Protein AF-A0A1Q6SMM4-F1 (afdb_monomer_lite)

Sequence (274 aa):
MKNEIYTLEREGFEMTEEEAAKAVFDYMYSDCDYDYDAKVISTMLQGQMVYLYQTQEKSDLQYEMLQSKDRTEDGQYYVFAHDTRYETDALSQGFYDEYHTDYAVNRKTGEVLRESQWIETDAGYKLLYSEAYEKAVNQLYFNEDVSDGKMPEEQAARVLFYYIYSDEGFDYDLMVVRTYKQEQSVYVYQLPEDQTFPCVRNFSCKGMTEDKKYYIFADYTDYYTHGYEPVFTHYQYLTSYVVNRETGEVLREREWSDIECEWLYNEEYKKAVK

Foldseek 3Di:
DDDPQPQPPPVPAFDDVQVLVVLVVCVVCVPPPDPFPWDWDWDADPNWIKIWIDGPPDPDDWTFIWTWPQAAPVRQWTKTWTWGWDDDDPVPPDIDRFDTWMWIAGRNGRDIATQWDWDQDPLAIDIAGDPVCCVRHVPPQAPQPPPPPWAGPVVLVVLVVCVVCVVVPDDPVQFRDWDDDPSWIKTKGDDSVCRVWPKIKIWTFPQAAPVRQKTKIWIFMFTADPDDHGGTDGDDDTKMWIAGRHPRDIDIQWDQDPVVRDTDGDVVVVVRRD

Structure (mmCIF, N/CA/C/O backbone):
data_AF-A0A1Q6SMM4-F1
#
_entry.id   AF-A0A1Q6SMM4-F1
#
loop_
_atom_site.group_PDB
_atom_site.id
_atom_site.type_symbol
_atom_site.label_atom_id
_atom_site.label_alt_id
_atom_site.label_comp_id
_atom_site.label_asym_id
_atom_site.label_entity_id
_atom_site.label_seq_id
_atom_site.pdbx_PDB_ins_code
_atom_site.Cartn_x
_atom_site.Cartn_y
_atom_site.Cartn_z
_atom_site.occupancy
_atom_site.B_iso_or_equiv
_atom_site.auth_seq_id
_atom_site.auth_comp_id
_atom_site.auth_asym_id
_atom_site.auth_atom_id
_atom_site.pdbx_PDB_model_num
ATOM 1 N N . MET A 1 1 ? -9.202 -12.508 33.275 1.00 32.25 1 MET A N 1
ATOM 2 C CA . MET A 1 1 ? -10.677 -12.597 33.146 1.00 32.25 1 MET A CA 1
ATOM 3 C C . MET A 1 1 ? -10.958 -12.807 31.664 1.00 32.25 1 MET A C 1
ATOM 5 O O . MET A 1 1 ? -10.216 -12.250 30.874 1.00 32.25 1 MET A O 1
ATOM 9 N N . LYS A 1 2 ? -11.883 -13.692 31.272 1.00 28.59 2 LYS A N 1
ATOM 10 C CA . LYS A 1 2 ? -12.128 -14.009 29.852 1.00 28.59 2 LYS A CA 1
ATOM 11 C C . LYS A 1 2 ? -12.737 -12.800 29.131 1.00 28.59 2 LYS A C 1
ATOM 13 O O . LYS A 1 2 ? -13.689 -12.239 29.657 1.00 28.59 2 LYS A O 1
ATOM 18 N N . ASN A 1 3 ? -12.197 -12.488 27.952 1.00 34.28 3 ASN A N 1
ATOM 19 C CA . ASN A 1 3 ? -12.667 -11.500 26.979 1.00 34.28 3 ASN A CA 1
ATOM 20 C C . ASN A 1 3 ? -14.196 -11.482 26.860 1.00 34.28 3 ASN A C 1
ATOM 22 O O . ASN A 1 3 ? -14.783 -12.388 26.264 1.00 34.28 3 ASN A O 1
ATOM 26 N N . GLU A 1 4 ? -14.832 -10.436 27.380 1.00 30.17 4 GLU A N 1
ATOM 27 C CA . GLU A 1 4 ? -16.138 -10.017 26.885 1.00 30.17 4 GLU A CA 1
ATOM 28 C C . GLU A 1 4 ? -15.876 -9.164 25.646 1.00 30.17 4 GLU A C 1
ATOM 30 O O . GLU A 1 4 ? -15.685 -7.954 25.709 1.00 30.17 4 GLU A O 1
ATOM 35 N N . ILE A 1 5 ? -15.802 -9.840 24.499 1.00 37.75 5 ILE A N 1
ATOM 36 C CA . ILE A 1 5 ? -16.004 -9.201 23.202 1.00 37.75 5 ILE A CA 1
ATOM 37 C C . ILE A 1 5 ? -17.389 -8.559 23.297 1.00 37.75 5 ILE A C 1
ATOM 39 O O . ILE A 1 5 ? -18.381 -9.285 23.400 1.00 37.75 5 ILE A O 1
ATOM 43 N N . TYR A 1 6 ? -17.467 -7.226 23.298 1.00 41.53 6 TYR A N 1
ATOM 44 C CA . TYR A 1 6 ? -18.730 -6.505 23.155 1.00 41.53 6 TYR A CA 1
ATOM 45 C C . TYR A 1 6 ? -19.275 -6.760 21.745 1.00 41.53 6 TYR A C 1
ATOM 47 O O . TYR A 1 6 ? -19.216 -5.914 20.861 1.00 41.53 6 TYR A O 1
ATOM 55 N N . THR A 1 7 ? -19.820 -7.954 21.528 1.00 40.56 7 THR A N 1
ATOM 56 C CA . THR A 1 7 ? -20.719 -8.241 20.416 1.00 40.56 7 THR A CA 1
ATOM 57 C C . THR A 1 7 ? -22.025 -7.539 20.751 1.00 40.56 7 THR A C 1
ATOM 59 O O . THR A 1 7 ? -22.949 -8.104 21.334 1.00 40.56 7 THR A O 1
ATOM 62 N N . LEU A 1 8 ? -22.090 -6.249 20.428 1.00 43.47 8 LEU A N 1
ATOM 63 C CA . LEU A 1 8 ? -23.351 -5.532 20.312 1.00 43.47 8 LEU A CA 1
ATOM 64 C C . LEU A 1 8 ? -24.080 -6.078 19.076 1.00 43.47 8 LEU A C 1
ATOM 66 O O . LEU A 1 8 ? -24.239 -5.384 18.081 1.00 43.47 8 LEU A O 1
ATOM 70 N N . GLU A 1 9 ? -24.579 -7.316 19.139 1.00 42.59 9 GLU A N 1
ATOM 71 C CA . GLU A 1 9 ? -25.659 -7.764 18.254 1.00 42.59 9 GLU A CA 1
ATOM 72 C C . GLU A 1 9 ? -26.949 -7.041 18.677 1.00 42.59 9 GLU A C 1
ATOM 74 O O . GLU A 1 9 ? -27.885 -7.608 19.239 1.00 42.59 9 GLU A O 1
ATOM 79 N N . ARG A 1 10 ? -26.982 -5.724 18.467 1.00 46.38 10 ARG A N 1
ATOM 80 C CA . ARG A 1 10 ? -28.213 -4.944 18.470 1.00 46.38 10 ARG A CA 1
ATOM 81 C C . ARG A 1 10 ? -28.655 -4.835 17.024 1.00 46.38 10 ARG A C 1
ATOM 83 O O . ARG A 1 10 ? -28.110 -4.036 16.268 1.00 46.38 10 ARG A O 1
ATOM 90 N N . GLU A 1 11 ? -29.649 -5.635 16.643 1.00 42.31 11 GLU A N 1
ATOM 91 C CA . GLU A 1 11 ? -30.327 -5.485 15.353 1.00 42.31 11 GLU A CA 1
ATOM 92 C C . GLU A 1 11 ? -30.699 -4.006 15.133 1.00 42.31 11 GLU A C 1
ATOM 94 O O . GLU A 1 11 ? -31.498 -3.430 15.872 1.00 42.31 11 GLU A O 1
ATOM 99 N N . GLY A 1 12 ? -30.074 -3.380 14.132 1.00 55.00 12 GLY A N 1
ATOM 100 C CA . GLY A 1 12 ? -30.334 -1.994 13.735 1.00 55.00 12 GLY A CA 1
ATOM 101 C C . GLY A 1 12 ? -29.497 -0.905 14.419 1.00 55.00 12 GLY A C 1
ATOM 102 O O . GLY A 1 12 ? -29.750 0.266 14.144 1.00 55.00 12 GLY A O 1
ATOM 103 N N . PHE A 1 13 ? -28.519 -1.237 15.271 1.00 65.19 13 PHE A N 1
ATOM 104 C CA . PHE A 1 13 ? -27.565 -0.255 15.805 1.00 65.19 13 PHE A CA 1
ATOM 105 C C . PHE A 1 13 ? -26.243 -0.335 15.031 1.00 65.19 13 PHE A C 1
ATOM 107 O O . PHE A 1 13 ? -25.562 -1.355 15.066 1.00 65.19 13 PHE A O 1
ATOM 114 N N . GLU A 1 14 ? -25.899 0.732 14.314 1.00 80.44 14 GLU A N 1
ATOM 115 C CA . GLU A 1 14 ? -24.559 0.924 13.758 1.00 80.44 14 GLU A CA 1
ATOM 116 C C . GLU A 1 14 ? -23.780 1.794 14.738 1.00 80.44 14 GLU A C 1
ATOM 118 O O . GLU A 1 14 ? -24.294 2.824 15.185 1.00 80.44 14 GLU A O 1
ATOM 123 N N . MET A 1 15 ? -22.566 1.373 15.085 1.00 87.56 15 MET A N 1
ATOM 124 C CA . MET A 1 15 ? -21.705 2.159 15.957 1.00 87.56 15 MET A CA 1
ATOM 125 C C . MET A 1 15 ? -21.409 3.520 15.326 1.00 87.56 15 MET A C 1
ATOM 127 O O . MET A 1 15 ? -21.361 3.674 14.100 1.00 87.56 15 MET A O 1
ATOM 131 N N . THR A 1 16 ? -21.213 4.514 16.175 1.00 90.62 16 THR A N 1
ATOM 132 C CA . THR A 1 16 ? -20.711 5.824 15.778 1.00 90.62 16 THR A CA 1
ATOM 133 C C . THR A 1 16 ? -19.229 5.737 15.422 1.00 90.62 16 THR A C 1
ATOM 135 O O . THR A 1 16 ? -18.517 4.826 15.842 1.00 90.62 16 THR A O 1
ATOM 138 N N . GLU A 1 17 ? -18.740 6.709 14.659 1.00 89.56 17 GLU A N 1
ATOM 139 C CA . GLU A 1 17 ? -17.319 6.787 14.308 1.00 89.56 17 GLU A CA 1
ATOM 140 C C . GLU A 1 17 ? -16.421 6.955 15.549 1.00 89.56 17 GLU A C 1
ATOM 142 O O . GLU A 1 17 ? -15.322 6.420 15.594 1.00 89.56 17 GLU A O 1
ATOM 147 N N . GLU A 1 18 ? -16.911 7.619 16.602 1.00 88.88 18 GLU A N 1
ATOM 148 C CA . GLU A 1 18 ? -16.195 7.749 17.879 1.00 88.88 18 GLU A CA 1
ATOM 149 C C . GLU A 1 18 ? -16.092 6.411 18.631 1.00 88.88 18 GLU A C 1
ATOM 151 O O . GLU A 1 18 ? -15.025 6.070 19.141 1.00 88.88 18 GLU A O 1
ATOM 156 N N . GLU A 1 19 ? -17.169 5.616 18.656 1.00 89.06 19 GLU A N 1
ATOM 157 C CA . GLU A 1 19 ? -17.139 4.247 19.197 1.00 89.06 19 GLU A CA 1
ATOM 158 C C . GLU A 1 19 ? -16.193 3.348 18.389 1.00 89.06 19 GLU A C 1
ATOM 160 O O . GLU A 1 19 ? -15.473 2.535 18.968 1.00 89.06 19 GLU A O 1
ATOM 165 N N . ALA A 1 20 ? -16.152 3.525 17.065 1.00 90.62 20 ALA A N 1
ATOM 166 C CA . ALA A 1 20 ? -15.224 2.816 16.194 1.00 90.62 20 ALA A CA 1
ATOM 167 C C . ALA A 1 20 ? -13.762 3.219 16.461 1.00 90.62 20 ALA A C 1
ATOM 169 O O . ALA A 1 20 ? -12.913 2.346 16.626 1.00 90.62 20 ALA A O 1
ATOM 170 N N . ALA A 1 21 ? -13.468 4.516 16.596 1.00 88.56 21 ALA A N 1
ATOM 171 C CA . ALA A 1 21 ? -12.138 5.001 16.967 1.00 88.56 21 ALA A CA 1
ATOM 172 C C . ALA A 1 21 ? -11.699 4.454 18.336 1.00 88.56 21 ALA A C 1
ATOM 174 O O . ALA A 1 21 ? -10.555 4.032 18.503 1.00 88.56 21 ALA A O 1
ATOM 175 N N . LYS A 1 22 ? -12.622 4.380 19.307 1.00 86.75 22 LYS A N 1
ATOM 176 C CA . LYS A 1 22 ? -12.356 3.732 20.596 1.00 86.75 22 LYS A CA 1
ATOM 177 C C . LYS A 1 22 ? -12.005 2.254 20.430 1.00 86.75 22 LYS A C 1
ATOM 179 O O . LYS A 1 22 ? -11.045 1.807 21.048 1.00 86.75 22 LYS A O 1
ATOM 184 N N . ALA A 1 23 ? -12.731 1.515 19.591 1.00 88.00 23 ALA A N 1
ATOM 185 C CA . ALA A 1 23 ? -12.427 0.110 19.328 1.00 88.00 23 ALA A CA 1
ATOM 186 C C . ALA A 1 23 ? -11.009 -0.080 18.758 1.00 88.00 23 ALA A C 1
ATOM 188 O O . ALA A 1 23 ? -10.326 -1.024 19.148 1.00 88.00 23 ALA A O 1
ATOM 189 N N . VAL A 1 24 ? -10.531 0.833 17.900 1.00 87.19 24 VAL A N 1
ATOM 190 C CA . VAL A 1 24 ? -9.143 0.810 17.398 1.00 87.19 24 VAL A CA 1
ATOM 191 C C . VAL A 1 24 ? -8.137 1.045 18.525 1.00 87.19 24 VAL A C 1
ATOM 193 O O . VAL A 1 24 ? -7.177 0.290 18.641 1.00 87.19 24 VAL A O 1
ATOM 196 N N . PHE A 1 25 ? -8.353 2.041 19.389 1.00 83.56 25 PHE A N 1
ATOM 197 C CA . PHE A 1 25 ? -7.467 2.264 20.538 1.00 83.56 25 PHE A CA 1
ATOM 198 C C . PHE A 1 25 ? -7.451 1.073 21.504 1.00 83.56 25 PHE A C 1
ATOM 200 O O . PHE A 1 25 ? -6.376 0.632 21.906 1.00 83.56 25 PHE A O 1
ATOM 207 N N . ASP A 1 26 ? -8.617 0.507 21.819 1.00 81.69 26 ASP A N 1
ATOM 208 C CA . ASP A 1 26 ? -8.724 -0.690 22.659 1.00 81.69 26 ASP A CA 1
ATOM 209 C C . ASP A 1 26 ? -7.989 -1.882 22.020 1.00 81.69 26 ASP A C 1
ATOM 211 O O . ASP A 1 26 ? -7.320 -2.640 22.717 1.00 81.69 26 ASP A O 1
ATOM 215 N N . TYR A 1 27 ? -8.071 -2.034 20.693 1.00 82.75 27 TYR A N 1
ATOM 216 C CA . TYR A 1 27 ? -7.338 -3.056 19.946 1.00 82.75 27 TYR A CA 1
ATOM 217 C C . TYR A 1 27 ? -5.818 -2.862 20.059 1.00 82.75 27 TYR A C 1
ATOM 219 O O . TYR A 1 27 ? -5.108 -3.810 20.402 1.00 82.75 27 TYR A O 1
ATOM 227 N N . MET A 1 28 ? -5.321 -1.641 19.828 1.00 78.12 28 MET A N 1
ATOM 228 C CA . MET A 1 28 ? -3.886 -1.320 19.869 1.00 78.12 28 MET A CA 1
ATOM 229 C C . MET A 1 28 ? -3.258 -1.541 21.248 1.00 78.12 28 MET A C 1
ATOM 231 O O . MET A 1 28 ? -2.112 -1.976 21.330 1.00 78.12 28 MET A O 1
ATOM 235 N N . TYR A 1 29 ? -4.005 -1.277 22.322 1.00 74.94 29 TYR A N 1
ATOM 236 C CA . TYR A 1 29 ? -3.513 -1.389 23.700 1.00 74.94 29 TYR A CA 1
ATOM 237 C C . TYR A 1 29 ? -4.026 -2.625 24.445 1.00 74.94 29 TYR A C 1
ATOM 239 O O . TYR A 1 29 ? -3.844 -2.722 25.655 1.00 74.94 29 TYR A O 1
ATOM 247 N N . SER A 1 30 ? -4.640 -3.580 23.741 1.00 69.50 30 SER A N 1
ATOM 248 C CA . SER A 1 30 ? -5.251 -4.774 24.344 1.00 69.50 30 SER A CA 1
ATOM 249 C C . SER A 1 30 ? -4.276 -5.646 25.145 1.00 69.50 30 SER A C 1
ATOM 251 O O . SER A 1 30 ? -4.679 -6.250 26.138 1.00 69.50 30 SER A O 1
ATOM 253 N N . ASP A 1 31 ? -3.001 -5.674 24.750 1.00 59.50 31 ASP A N 1
ATOM 254 C CA . ASP A 1 31 ? -1.931 -6.433 25.416 1.00 59.50 31 ASP A CA 1
ATOM 255 C C . ASP A 1 31 ? -1.157 -5.612 26.457 1.00 59.50 31 ASP A C 1
ATOM 257 O O . ASP A 1 31 ? -0.237 -6.113 27.110 1.00 59.50 31 ASP A O 1
ATOM 261 N N . CYS A 1 32 ? -1.500 -4.336 26.624 1.00 57.06 32 CYS A N 1
ATOM 262 C CA . CYS A 1 32 ? -0.900 -3.515 27.652 1.00 57.06 32 CYS A CA 1
ATOM 263 C C . CYS A 1 32 ? -1.710 -3.634 28.949 1.00 57.06 32 CYS A C 1
ATOM 265 O O . CYS A 1 32 ? -2.896 -3.325 28.971 1.00 57.06 32 CYS A O 1
ATOM 267 N N . ASP A 1 33 ? -1.054 -3.969 30.065 1.00 52.12 33 ASP A N 1
ATOM 268 C CA . ASP A 1 33 ? -1.633 -3.978 31.429 1.00 52.12 33 ASP A CA 1
ATOM 269 C C . ASP A 1 33 ? -2.050 -2.572 31.937 1.00 52.12 33 ASP A C 1
ATOM 271 O O . ASP A 1 33 ? -2.237 -2.334 33.133 1.00 52.12 33 ASP A O 1
ATOM 275 N N . TYR A 1 34 ? -2.169 -1.606 31.032 1.00 50.97 34 TYR A N 1
ATOM 276 C CA . TYR A 1 34 ? -2.533 -0.241 31.330 1.00 50.97 34 TYR A CA 1
ATOM 277 C C . TYR A 1 34 ? -4.056 -0.106 31.438 1.00 50.97 34 TYR A C 1
ATOM 279 O O . TYR A 1 34 ? -4.754 0.147 30.457 1.00 50.97 34 TYR A O 1
ATOM 287 N N . ASP A 1 35 ? -4.565 -0.238 32.662 1.00 48.28 35 ASP A N 1
ATOM 288 C CA . ASP A 1 35 ? -5.947 0.079 33.039 1.00 48.28 35 ASP A CA 1
ATOM 289 C C . ASP A 1 35 ? -6.144 1.606 33.050 1.00 48.28 35 ASP A C 1
ATOM 291 O O . ASP A 1 35 ? -6.169 2.262 34.094 1.00 48.28 35 ASP A O 1
ATOM 295 N N . TYR A 1 36 ? -6.159 2.213 31.863 1.00 52.72 36 TYR A N 1
ATOM 296 C CA . TYR A 1 36 ? -6.424 3.637 31.730 1.00 52.72 36 TYR A CA 1
ATOM 297 C C . TYR A 1 36 ? -7.933 3.873 31.613 1.00 52.72 36 TYR A C 1
ATOM 299 O O . TYR A 1 36 ? -8.578 3.377 30.692 1.00 52.72 36 TYR A O 1
ATOM 307 N N . ASP A 1 37 ? -8.469 4.745 32.479 1.00 59.16 37 ASP A N 1
ATOM 308 C CA . ASP A 1 37 ? -9.715 5.508 32.272 1.00 59.16 37 ASP A CA 1
ATOM 309 C C . ASP A 1 37 ? -9.555 6.456 31.059 1.00 59.16 37 ASP A C 1
ATOM 311 O O . ASP A 1 37 ? -9.648 7.686 31.166 1.00 59.16 37 ASP A O 1
ATOM 315 N N . ALA A 1 38 ? -9.195 5.898 29.907 1.00 62.91 38 ALA A N 1
ATOM 316 C CA . ALA A 1 38 ? -8.842 6.650 28.729 1.00 62.91 38 ALA A CA 1
ATOM 317 C C . ALA A 1 38 ? -10.094 7.198 28.057 1.00 62.91 38 ALA A C 1
ATOM 319 O O . ALA A 1 38 ? -11.142 6.550 27.977 1.00 62.91 38 ALA A O 1
ATOM 320 N N . LYS A 1 39 ? -9.975 8.427 27.569 1.00 72.75 39 LYS A N 1
ATOM 321 C CA . LYS A 1 39 ? -11.039 9.104 26.836 1.00 72.75 39 LYS A CA 1
ATOM 322 C C . LYS A 1 39 ? -10.601 9.281 25.397 1.00 72.75 39 LYS A C 1
ATOM 324 O O . LYS A 1 39 ? -9.479 9.712 25.140 1.00 72.75 39 LYS A O 1
ATOM 329 N N . VAL A 1 40 ? -11.516 8.984 24.484 1.00 76.69 40 VAL A N 1
ATOM 330 C CA . VAL A 1 40 ? -11.386 9.378 23.085 1.00 76.69 40 VAL A CA 1
ATOM 331 C C . VAL A 1 40 ? -12.010 10.758 22.945 1.00 76.69 40 VAL A C 1
ATOM 333 O O . VAL A 1 40 ? -13.136 10.980 23.387 1.00 76.69 40 VAL A O 1
ATOM 336 N N . ILE A 1 41 ? -11.261 11.700 22.381 1.00 81.00 41 ILE A N 1
ATOM 337 C CA . ILE A 1 41 ? -11.746 13.051 22.088 1.00 81.00 41 ILE A CA 1
ATOM 338 C C . ILE A 1 41 ? -11.612 13.278 20.588 1.00 81.00 41 ILE A C 1
ATOM 340 O O . ILE A 1 41 ? -10.559 13.004 20.019 1.00 81.00 41 ILE A O 1
ATOM 344 N N . SER A 1 42 ? -12.658 13.801 19.953 1.00 83.25 42 SER A N 1
ATOM 345 C CA . SER A 1 42 ? -12.632 14.195 18.544 1.00 83.25 42 SER A CA 1
ATOM 346 C C . SER A 1 42 ? -12.334 15.690 18.385 1.00 83.25 42 SER A C 1
ATOM 348 O O . SER A 1 42 ? -12.786 16.527 19.171 1.00 83.25 42 SER A O 1
ATOM 350 N N . THR A 1 43 ? -11.544 16.047 17.373 1.00 83.44 43 THR A N 1
ATOM 351 C CA . THR A 1 43 ? -11.255 17.442 17.009 1.00 83.44 43 THR A CA 1
ATOM 352 C C . THR A 1 43 ? -10.948 17.572 15.516 1.00 83.44 43 THR A C 1
ATOM 354 O O . THR A 1 43 ? -10.765 16.582 14.816 1.00 83.44 43 THR A O 1
ATOM 357 N N . MET A 1 44 ? -10.892 18.807 15.016 1.00 81.94 44 MET A N 1
ATOM 358 C CA . MET A 1 44 ? -10.500 19.101 13.638 1.00 81.94 44 MET A CA 1
ATOM 359 C C . MET A 1 44 ? -9.040 19.555 13.594 1.00 81.94 44 MET A C 1
ATOM 361 O O . MET A 1 44 ? -8.695 20.579 14.189 1.00 81.94 44 MET A O 1
ATOM 365 N N . LEU A 1 45 ? -8.197 18.851 12.839 1.00 67.94 45 LEU A N 1
ATOM 366 C CA . LEU A 1 45 ? -6.810 19.233 12.570 1.00 67.94 45 LEU A CA 1
ATOM 367 C C . LEU A 1 45 ? -6.634 19.452 11.065 1.00 67.94 45 LEU A C 1
ATOM 369 O O . LEU A 1 45 ? -6.946 18.577 10.272 1.00 67.94 45 LEU A O 1
ATOM 373 N N . GLN A 1 46 ? -6.197 20.649 10.658 1.00 71.50 46 GLN A N 1
ATOM 374 C CA . GLN A 1 46 ? -6.001 21.012 9.239 1.00 71.50 46 GLN A CA 1
ATOM 375 C C . GLN A 1 46 ? -7.213 20.720 8.320 1.00 71.50 46 GLN A C 1
ATOM 377 O O . GLN A 1 46 ? -7.063 20.507 7.122 1.00 71.50 46 GLN A O 1
ATOM 382 N N . GLY A 1 47 ? -8.433 20.759 8.867 1.00 72.44 47 GLY A N 1
ATOM 383 C CA . GLY A 1 47 ? -9.662 20.474 8.117 1.00 72.44 47 GLY A CA 1
ATOM 384 C C . GLY A 1 47 ? -10.050 18.993 8.051 1.00 72.44 47 GLY A C 1
ATOM 385 O O . GLY A 1 47 ? -11.062 18.681 7.432 1.00 72.44 47 GLY A O 1
ATOM 386 N N . GLN A 1 48 ? -9.314 18.107 8.722 1.00 74.19 48 GLN A N 1
ATOM 387 C CA . GLN A 1 48 ? -9.603 16.677 8.837 1.00 74.19 48 GLN A CA 1
ATOM 388 C C . GLN A 1 48 ? -10.069 16.331 10.256 1.00 74.19 48 GLN A C 1
ATOM 390 O O . GLN A 1 48 ? -9.602 16.925 11.232 1.00 74.19 48 GLN A O 1
ATOM 395 N N . MET A 1 49 ? -11.015 15.394 10.365 1.00 83.56 49 MET A N 1
ATOM 396 C CA . MET A 1 49 ? -11.475 14.877 11.655 1.00 83.56 49 MET A CA 1
ATOM 397 C C . MET A 1 49 ? -10.418 13.932 12.225 1.00 83.56 49 MET A C 1
ATOM 399 O O . MET A 1 49 ? -9.977 13.009 11.538 1.00 83.56 49 MET A O 1
ATOM 403 N N . VAL A 1 50 ? -10.027 14.157 13.477 1.00 84.31 50 VAL A N 1
ATOM 404 C CA . VAL A 1 50 ? -9.056 13.324 14.190 1.00 84.31 50 VAL A CA 1
ATOM 405 C C . VAL A 1 50 ? -9.584 12.934 15.567 1.00 84.31 50 VAL A C 1
ATOM 407 O O . VAL A 1 50 ? -10.293 13.706 16.216 1.00 84.31 50 VAL A O 1
ATOM 410 N N . TYR A 1 51 ? -9.206 11.745 16.019 1.00 86.31 51 TYR A N 1
ATOM 411 C CA . TYR A 1 51 ? -9.531 11.184 17.323 1.00 86.31 51 TYR A CA 1
ATOM 412 C C . TYR A 1 51 ? -8.249 11.011 18.123 1.00 86.31 51 TYR A C 1
ATOM 414 O O . TYR A 1 51 ? -7.279 10.432 17.642 1.00 86.31 51 TYR A O 1
ATOM 422 N N . LEU A 1 52 ? -8.248 11.530 19.345 1.00 81.12 52 LEU A N 1
ATOM 423 C CA . LEU A 1 52 ? -7.096 11.528 20.233 1.00 81.12 52 LEU A CA 1
ATOM 424 C C . LEU A 1 52 ? -7.364 10.608 21.416 1.00 81.12 52 LEU A C 1
ATOM 426 O O . LEU A 1 52 ? -8.420 10.706 22.049 1.00 81.12 52 LEU A O 1
ATOM 430 N N . TYR A 1 53 ? -6.390 9.762 21.737 1.00 76.69 53 TYR A N 1
ATOM 431 C CA . TYR A 1 53 ? -6.417 8.941 22.942 1.00 76.69 53 TYR A CA 1
ATOM 432 C C . TYR A 1 53 ? -5.755 9.681 24.100 1.00 76.69 53 TYR A C 1
ATOM 434 O O . TYR A 1 53 ? -4.552 9.952 24.079 1.00 76.69 53 TYR A O 1
ATOM 442 N N . GLN A 1 54 ? -6.545 10.025 25.117 1.00 69.69 54 GLN A N 1
ATOM 443 C CA . GLN A 1 54 ? -6.063 10.710 26.311 1.00 69.69 54 GLN A CA 1
ATOM 444 C C . GLN A 1 54 ? -6.099 9.774 27.519 1.00 69.69 54 GLN A C 1
ATOM 446 O O . GLN A 1 54 ? -7.170 9.322 27.927 1.00 69.69 54 GLN A O 1
ATOM 451 N N . THR A 1 55 ? -4.939 9.541 28.133 1.00 65.19 55 THR A N 1
ATOM 452 C CA . THR A 1 55 ? -4.819 8.865 29.433 1.00 65.19 55 THR A CA 1
ATOM 453 C C . THR A 1 55 ? -4.637 9.896 30.550 1.00 65.19 55 THR A C 1
ATOM 455 O O . THR A 1 55 ? -4.216 11.025 30.298 1.00 65.19 55 THR A O 1
ATOM 458 N N . GLN A 1 56 ? -4.947 9.533 31.800 1.00 58.34 56 GLN A N 1
ATOM 459 C CA . GLN A 1 56 ? -4.770 10.441 32.947 1.00 58.34 56 GLN A CA 1
ATOM 460 C C . GLN A 1 56 ? -3.294 10.806 33.209 1.00 58.34 56 GLN A C 1
ATOM 462 O O . GLN A 1 56 ? -3.027 11.830 33.834 1.00 58.34 56 GLN A O 1
ATOM 467 N N . GLU A 1 57 ? -2.346 9.985 32.742 1.00 57.41 57 GLU A N 1
ATOM 468 C CA . GLU A 1 57 ? -0.912 10.114 33.041 1.00 57.41 57 GLU A CA 1
ATOM 469 C C . GLU A 1 57 ? -0.091 10.800 31.933 1.00 57.41 57 GLU A C 1
ATOM 471 O O . GLU A 1 57 ? 1.028 11.240 32.202 1.00 57.41 57 GLU A O 1
ATOM 476 N N . LYS A 1 58 ? -0.610 10.934 30.701 1.00 56.31 58 LYS A N 1
ATOM 477 C CA . LYS A 1 58 ? 0.114 11.597 29.602 1.00 56.31 58 LYS A CA 1
ATOM 478 C C . LYS A 1 58 ? -0.077 13.120 29.664 1.00 56.31 58 LYS A C 1
ATOM 480 O O . LYS A 1 58 ? -1.126 13.647 29.298 1.00 56.31 58 LYS A O 1
ATOM 485 N N . SER A 1 59 ? 0.957 13.829 30.125 1.00 45.38 59 SER A N 1
ATOM 486 C CA . SER A 1 59 ? 1.029 15.293 30.118 1.00 45.38 59 SER A CA 1
ATOM 487 C C . SER A 1 59 ? 1.326 15.845 28.715 1.00 45.38 59 SER A C 1
ATOM 489 O O . SER A 1 59 ? 2.382 15.581 28.146 1.00 45.38 59 SER A O 1
ATOM 491 N N . ASP A 1 60 ? 0.387 16.636 28.205 1.00 49.28 60 ASP A N 1
ATOM 492 C CA . ASP A 1 60 ? 0.460 17.727 27.222 1.00 49.28 60 ASP A CA 1
ATOM 493 C C . ASP A 1 60 ? 1.115 17.572 25.833 1.00 49.28 60 ASP A C 1
ATOM 495 O O . ASP A 1 60 ? 0.806 18.419 24.996 1.00 49.28 60 ASP A O 1
ATOM 499 N N . LEU A 1 61 ? 1.934 16.562 25.498 1.00 48.09 61 LEU A N 1
ATOM 500 C CA . LEU A 1 61 ? 2.664 16.590 24.204 1.00 48.09 61 LEU A CA 1
ATOM 501 C C . LEU A 1 61 ? 2.795 15.272 23.411 1.00 48.09 61 LEU A C 1
ATOM 503 O O . LEU A 1 61 ? 3.377 15.293 22.332 1.00 48.09 61 LEU A O 1
ATOM 507 N N . GLN A 1 62 ? 2.211 14.154 23.853 1.00 53.88 62 GLN A N 1
ATOM 508 C CA . GLN A 1 62 ? 2.231 12.887 23.095 1.00 53.88 62 GLN A CA 1
ATOM 509 C C . GLN A 1 62 ? 0.828 12.287 22.986 1.00 53.88 62 GLN A C 1
ATOM 511 O O . GLN A 1 62 ? 0.436 11.432 23.784 1.00 53.88 62 GLN A O 1
ATOM 516 N N . TYR A 1 63 ? 0.053 12.772 22.016 1.00 59.16 63 TYR A N 1
ATOM 517 C CA . TYR A 1 63 ? -1.255 12.203 21.700 1.00 59.16 63 TYR A CA 1
ATOM 518 C C . TYR A 1 63 ? -1.111 11.153 20.609 1.00 59.16 63 TYR A C 1
ATOM 520 O O . TYR A 1 63 ? -0.501 11.404 19.574 1.00 59.16 63 TYR A O 1
ATOM 528 N N . GLU A 1 64 ? -1.723 10.001 20.843 1.00 71.44 64 GLU A N 1
ATOM 529 C CA . GLU A 1 64 ? -1.927 8.986 19.814 1.00 71.44 64 GLU A CA 1
ATOM 530 C C . GLU A 1 64 ? -3.145 9.409 19.008 1.00 71.44 64 GLU A C 1
ATOM 532 O O . GLU A 1 64 ? -4.196 9.721 19.587 1.00 71.44 64 GLU A O 1
ATOM 537 N N . MET A 1 65 ? -2.977 9.500 17.692 1.00 80.00 65 MET A N 1
ATOM 538 C CA . MET A 1 65 ? -3.937 10.150 16.813 1.00 80.00 65 MET A CA 1
ATOM 539 C C . MET A 1 65 ? -4.437 9.175 15.756 1.00 80.00 65 MET A C 1
ATOM 541 O O . MET A 1 65 ? -3.658 8.607 14.997 1.00 80.00 65 MET A O 1
ATOM 545 N N . LEU A 1 66 ? -5.757 9.037 15.676 1.00 83.06 66 LEU A N 1
ATOM 546 C CA . LEU A 1 66 ? -6.427 8.412 14.547 1.00 83.06 66 LEU A CA 1
ATOM 547 C C . LEU A 1 66 ? -7.024 9.502 13.665 1.00 83.06 66 LEU A C 1
ATOM 549 O O . LEU A 1 66 ? -7.917 10.234 14.088 1.00 83.06 66 LEU A O 1
ATOM 553 N N . GLN A 1 67 ? -6.560 9.608 12.432 1.00 83.94 67 GLN A N 1
ATOM 554 C CA . GLN A 1 67 ? -7.172 10.439 11.413 1.00 83.94 67 GLN A CA 1
ATOM 555 C C . GLN A 1 67 ? -8.302 9.671 10.719 1.00 83.94 67 GLN A C 1
ATOM 557 O O . GLN A 1 67 ? -8.104 8.553 10.249 1.00 83.94 67 GLN A O 1
ATOM 562 N N . SER A 1 68 ? -9.486 10.277 10.617 1.00 84.19 68 SER A N 1
ATOM 563 C CA . SER A 1 68 ? -10.593 9.703 9.846 1.00 84.19 68 SER A CA 1
ATOM 564 C C . SER A 1 68 ? -10.302 9.752 8.344 1.00 84.19 68 SER A C 1
ATOM 566 O O . SER A 1 68 ? -9.920 10.798 7.806 1.00 84.19 68 SER A O 1
ATOM 568 N N . LYS A 1 69 ? -10.531 8.622 7.668 1.00 81.38 69 LYS A N 1
ATOM 569 C CA . LYS A 1 69 ? -10.510 8.469 6.206 1.00 81.38 69 LYS A CA 1
ATOM 570 C C . LYS A 1 69 ? -11.920 8.254 5.624 1.00 81.38 69 LYS A C 1
ATOM 572 O O . LYS A 1 69 ? -12.044 7.841 4.476 1.00 81.38 69 LYS A O 1
ATOM 577 N N . ASP A 1 70 ? -12.968 8.580 6.388 1.00 80.62 70 ASP A N 1
ATOM 578 C CA . ASP A 1 70 ? -14.380 8.296 6.076 1.00 80.62 70 ASP A CA 1
ATOM 579 C C . ASP A 1 70 ? -14.677 6.779 6.005 1.00 80.62 70 ASP A C 1
ATOM 581 O O . ASP A 1 70 ? -13.952 5.936 6.546 1.00 80.62 70 ASP A O 1
ATOM 585 N N . ARG A 1 71 ? -15.820 6.428 5.421 1.00 83.50 71 ARG A N 1
ATOM 586 C CA . ARG A 1 71 ? -16.337 5.070 5.293 1.00 83.50 71 ARG A CA 1
ATOM 587 C C . ARG A 1 71 ? -15.964 4.448 3.955 1.00 83.50 71 ARG A C 1
ATOM 589 O O . ARG A 1 71 ? -15.789 5.143 2.957 1.00 83.50 71 ARG A O 1
ATOM 596 N N . THR A 1 72 ? -15.954 3.118 3.920 1.00 76.38 72 THR A N 1
ATOM 597 C CA . THR A 1 72 ? -15.968 2.368 2.655 1.00 76.38 72 THR A CA 1
ATOM 598 C C . THR A 1 72 ? -17.207 2.735 1.825 1.00 76.38 72 THR A C 1
ATOM 600 O O . THR A 1 72 ? -18.229 3.140 2.381 1.00 76.38 72 THR A O 1
ATOM 603 N N . GLU A 1 73 ? -17.147 2.601 0.493 1.00 68.25 73 GLU A N 1
ATOM 604 C CA . GLU A 1 73 ? -18.256 2.978 -0.412 1.00 68.25 73 GLU A CA 1
ATOM 605 C C . GLU A 1 73 ? -19.558 2.227 -0.091 1.00 68.25 73 GLU A C 1
ATOM 607 O O . GLU A 1 73 ? -20.646 2.804 -0.108 1.00 68.25 73 GLU A O 1
ATOM 612 N N . ASP A 1 74 ? -19.447 0.949 0.274 1.00 76.62 74 ASP A N 1
ATOM 613 C CA . ASP A 1 74 ? -20.577 0.129 0.715 1.00 76.62 74 ASP A CA 1
ATOM 614 C C . ASP A 1 74 ? -21.100 0.506 2.116 1.00 76.62 74 ASP A C 1
ATOM 616 O O . ASP A 1 74 ? -22.108 -0.033 2.587 1.00 76.62 74 ASP A O 1
ATOM 620 N N . GLY A 1 75 ? -20.419 1.438 2.785 1.00 82.88 75 GLY A N 1
ATOM 621 C CA . GLY A 1 75 ? -20.741 1.960 4.099 1.00 82.88 75 GLY A CA 1
ATOM 622 C C . GLY A 1 75 ? -20.584 0.947 5.225 1.00 82.88 75 GLY A C 1
ATOM 623 O O . GLY A 1 75 ? -21.135 1.195 6.296 1.00 82.88 75 GLY A O 1
ATOM 624 N N . GLN A 1 76 ? -19.907 -0.189 5.022 1.00 85.25 76 GLN A N 1
ATOM 625 C CA . GLN A 1 76 ? -19.775 -1.229 6.048 1.00 85.25 76 GLN A CA 1
ATOM 626 C C . GLN A 1 76 ? -18.715 -0.916 7.103 1.00 85.25 76 GLN A C 1
ATOM 628 O O . GLN A 1 76 ? -18.888 -1.313 8.260 1.00 85.25 76 GLN A O 1
ATOM 633 N N . TYR A 1 77 ? -17.664 -0.183 6.737 1.00 87.25 77 TYR A N 1
ATOM 634 C CA . TYR A 1 77 ? -16.526 0.086 7.612 1.00 87.25 77 TYR A CA 1
ATOM 635 C C . TYR A 1 77 ? -16.300 1.586 7.801 1.00 87.25 77 TYR A C 1
ATOM 637 O O . TYR A 1 77 ? -16.536 2.369 6.884 1.00 87.25 77 TYR A O 1
ATOM 645 N N . TYR A 1 78 ? -15.830 1.975 8.987 1.00 89.44 78 TYR A N 1
ATOM 646 C CA . TYR A 1 78 ? -15.081 3.224 9.177 1.00 89.44 78 TYR A CA 1
ATOM 647 C C . TYR A 1 78 ? -13.596 2.946 8.972 1.00 89.44 78 TYR A C 1
ATOM 649 O O . TYR A 1 78 ? -13.121 1.908 9.434 1.00 89.44 78 TYR A O 1
ATOM 657 N N . VAL A 1 79 ? -12.874 3.857 8.320 1.00 85.50 79 VAL A N 1
ATOM 658 C CA . VAL A 1 79 ? -11.431 3.732 8.089 1.00 85.50 79 VAL A CA 1
ATOM 659 C C . VAL A 1 79 ? -10.686 4.821 8.854 1.00 85.50 79 VAL A C 1
ATOM 661 O O . VAL A 1 79 ? -11.029 6.003 8.780 1.00 85.50 79 VAL A O 1
ATOM 664 N N . PHE A 1 80 ? -9.646 4.417 9.577 1.00 85.56 80 PHE A N 1
ATOM 665 C CA . PHE A 1 80 ? -8.784 5.299 10.351 1.00 85.56 80 PHE A CA 1
ATOM 666 C C . PHE A 1 80 ? -7.330 5.095 9.952 1.00 85.56 80 PHE A C 1
ATOM 668 O O . PHE A 1 80 ? -6.884 3.959 9.845 1.00 85.56 80 PHE A O 1
ATOM 675 N N . ALA A 1 81 ? -6.597 6.189 9.800 1.00 79.69 81 ALA A N 1
ATOM 676 C CA . ALA A 1 81 ? -5.143 6.187 9.776 1.00 79.69 81 ALA A CA 1
ATOM 677 C C . ALA A 1 81 ? -4.621 6.445 11.181 1.00 79.69 81 ALA A C 1
ATOM 679 O O . ALA A 1 81 ? -4.953 7.468 11.776 1.00 79.69 81 ALA A O 1
ATOM 680 N N . HIS A 1 82 ? -3.816 5.539 11.717 1.00 79.38 82 HIS A N 1
ATOM 681 C CA . HIS A 1 82 ? -3.077 5.796 12.945 1.00 79.38 82 HIS A CA 1
ATOM 682 C C . HIS A 1 82 ? -1.738 6.411 12.595 1.00 79.38 82 HIS A C 1
ATOM 684 O O . HIS A 1 82 ? -0.960 5.761 11.904 1.00 79.38 82 HIS A O 1
ATOM 690 N N . ASP A 1 83 ? -1.516 7.633 13.080 1.00 68.56 83 ASP A N 1
ATOM 691 C CA . ASP A 1 83 ? -0.237 8.326 13.009 1.00 68.56 83 ASP A CA 1
ATOM 692 C C . ASP A 1 83 ? 0.334 8.479 14.425 1.00 68.56 83 ASP A C 1
ATOM 694 O O . ASP A 1 83 ? -0.278 9.122 15.288 1.00 68.56 83 ASP A O 1
ATOM 698 N N . THR A 1 84 ? 1.522 7.925 14.674 1.00 56.50 84 THR A N 1
ATOM 699 C CA . THR A 1 84 ? 2.250 8.188 15.926 1.00 56.50 84 THR A CA 1
ATOM 700 C C . THR A 1 84 ? 3.172 9.390 15.745 1.00 56.50 84 THR A C 1
ATOM 702 O O . THR A 1 84 ? 4.074 9.379 14.906 1.00 56.50 84 THR A O 1
ATOM 705 N N . ARG A 1 85 ? 2.937 10.448 16.529 1.00 51.69 85 ARG A N 1
ATOM 706 C CA . ARG A 1 85 ? 3.752 11.668 16.523 1.00 51.69 85 ARG A CA 1
ATOM 707 C C . ARG A 1 85 ? 4.776 11.633 17.651 1.00 51.69 85 ARG A C 1
ATOM 709 O O . ARG A 1 85 ? 4.395 11.657 18.823 1.00 51.69 85 ARG A O 1
ATOM 716 N N . TYR A 1 86 ? 6.056 11.682 17.298 1.00 47.69 86 TYR A N 1
ATOM 717 C CA . TYR A 1 86 ? 7.153 11.768 18.260 1.00 47.69 86 TYR A CA 1
ATOM 718 C C . TYR A 1 86 ? 7.771 13.171 18.272 1.00 47.69 86 TYR A C 1
ATOM 720 O O . TYR A 1 86 ? 7.914 13.836 17.242 1.00 47.69 86 TYR A O 1
ATOM 728 N N . GLU A 1 87 ? 8.134 13.638 19.468 1.00 40.53 87 GLU A N 1
ATOM 729 C CA . GLU A 1 87 ? 8.978 14.818 19.657 1.00 40.53 87 GLU A CA 1
ATOM 730 C C . GLU A 1 87 ? 10.441 14.363 19.596 1.00 40.53 87 GLU A C 1
ATOM 732 O O . GLU A 1 87 ? 10.898 13.616 20.464 1.00 40.53 87 GLU A O 1
ATOM 737 N N . THR A 1 88 ? 11.186 14.792 18.577 1.00 40.47 88 THR A N 1
ATOM 738 C CA . THR A 1 88 ? 12.644 14.620 18.564 1.00 40.47 88 THR A CA 1
ATOM 739 C C . THR A 1 88 ? 13.308 15.770 19.317 1.00 40.47 88 THR A C 1
ATOM 741 O O . THR A 1 88 ? 12.747 16.857 19.416 1.00 40.47 88 THR A O 1
ATOM 744 N N . ASP A 1 89 ? 14.497 15.520 19.876 1.00 37.41 89 ASP A N 1
ATOM 745 C CA . ASP A 1 89 ? 15.138 16.329 20.921 1.00 37.41 89 ASP A CA 1
ATOM 746 C C . ASP A 1 89 ? 15.152 17.866 20.724 1.00 37.41 89 ASP A C 1
ATOM 748 O O . ASP A 1 89 ? 14.978 18.412 19.627 1.00 37.41 89 ASP A O 1
ATOM 752 N N . ALA A 1 90 ? 15.455 18.551 21.837 1.00 36.62 90 ALA A N 1
ATOM 753 C CA . ALA A 1 90 ? 15.472 20.002 22.046 1.00 36.62 90 ALA A CA 1
ATOM 754 C C . ALA A 1 90 ? 16.215 20.862 20.996 1.00 36.62 90 ALA A C 1
ATOM 756 O O . ALA A 1 90 ? 16.074 22.088 21.024 1.00 36.62 90 ALA A O 1
ATOM 757 N N . LEU A 1 91 ? 17.004 20.278 20.088 1.00 42.56 91 LEU A N 1
ATOM 758 C CA . LEU A 1 91 ? 17.688 20.992 19.007 1.00 42.56 91 LEU A CA 1
ATOM 759 C C . LEU A 1 91 ? 16.889 21.053 17.697 1.00 42.56 91 LEU A C 1
ATOM 761 O O . LEU A 1 91 ? 17.177 21.914 16.866 1.00 42.56 91 LEU A O 1
ATOM 765 N N . SER A 1 92 ? 15.904 20.174 17.500 1.00 47.88 92 SER A N 1
ATOM 766 C CA . SER A 1 92 ? 15.234 20.001 16.203 1.00 47.88 92 SER A CA 1
ATOM 767 C C . SER A 1 92 ? 13.901 20.747 16.055 1.00 47.88 92 SER A C 1
ATOM 769 O O . SER A 1 92 ? 13.535 21.065 14.927 1.00 47.88 92 SER A O 1
ATOM 771 N N . GLN A 1 93 ? 13.204 21.076 17.158 1.00 40.16 93 GLN A N 1
ATOM 772 C CA . GLN A 1 93 ? 11.889 21.763 17.181 1.00 40.16 93 GLN A CA 1
ATOM 773 C C . GLN A 1 93 ? 10.877 21.266 16.120 1.00 40.16 93 GLN A C 1
ATOM 775 O O . GLN A 1 93 ? 10.008 22.022 15.680 1.00 40.16 93 GLN A O 1
ATOM 780 N N . GLY A 1 94 ? 10.994 20.011 15.689 1.00 42.44 94 GLY A N 1
ATOM 781 C CA . GLY A 1 94 ? 10.164 19.401 14.660 1.00 42.44 94 GLY A CA 1
ATOM 782 C C . GLY A 1 94 ? 9.462 18.176 15.222 1.00 42.44 94 GLY A C 1
ATOM 783 O O . GLY A 1 94 ? 10.063 17.399 15.957 1.00 42.44 94 GLY A O 1
ATOM 784 N N . PHE A 1 95 ? 8.187 18.024 14.880 1.00 41.94 95 PHE A N 1
ATOM 785 C CA . PHE A 1 95 ? 7.461 16.776 15.081 1.00 41.94 95 PHE A CA 1
ATOM 786 C C . PHE A 1 95 ? 7.711 15.881 13.867 1.00 41.94 95 PHE A C 1
ATOM 788 O O . PHE A 1 95 ? 7.583 16.357 12.736 1.00 41.94 95 PHE A O 1
ATOM 795 N N . TYR A 1 96 ? 8.047 14.613 14.100 1.00 49.34 96 TYR A N 1
ATOM 796 C CA . TYR A 1 96 ? 7.989 13.585 13.064 1.00 49.34 96 TYR A CA 1
ATOM 797 C C . TYR A 1 96 ? 6.709 12.766 13.272 1.00 49.34 96 TYR A C 1
ATOM 799 O O . TYR A 1 96 ? 6.418 12.328 14.386 1.00 49.34 96 TYR A O 1
ATOM 807 N N . ASP A 1 97 ? 5.924 12.606 12.207 1.00 49.56 97 ASP A N 1
ATOM 808 C CA . ASP A 1 97 ? 4.825 11.641 12.152 1.00 49.56 97 ASP A CA 1
ATOM 809 C C . ASP A 1 97 ? 5.456 10.319 11.652 1.00 49.56 97 ASP A C 1
ATOM 811 O O . ASP A 1 97 ? 5.881 10.236 10.497 1.00 49.56 97 ASP A O 1
ATOM 815 N N . GLU A 1 98 ? 5.657 9.338 12.542 1.00 51.44 98 GLU A N 1
ATOM 816 C CA . GLU A 1 98 ? 6.597 8.221 12.310 1.00 51.44 98 GLU A CA 1
ATOM 817 C C . GLU A 1 98 ? 5.946 6.856 12.072 1.00 51.44 98 GLU A C 1
ATOM 819 O O . GLU A 1 98 ? 6.642 5.969 11.600 1.00 51.44 98 GLU A O 1
ATOM 824 N N . TYR A 1 99 ? 4.652 6.643 12.315 1.00 52.84 99 TYR A N 1
ATOM 825 C CA . TYR A 1 99 ? 4.034 5.327 12.089 1.00 52.84 99 TYR A CA 1
ATOM 826 C C . TYR A 1 99 ? 2.682 5.482 11.415 1.00 52.84 99 TYR A C 1
ATOM 828 O O . TYR A 1 99 ? 1.814 6.063 12.036 1.00 52.84 99 TYR A O 1
ATOM 836 N N . HIS A 1 100 ? 2.506 4.974 10.187 1.00 66.06 100 HIS A N 1
ATOM 837 C CA . HIS A 1 100 ? 1.199 4.919 9.520 1.00 66.06 100 HIS A CA 1
ATOM 838 C C . HIS A 1 100 ? 0.723 3.469 9.483 1.00 66.06 100 HIS A C 1
ATOM 840 O O . HIS A 1 100 ? 1.354 2.623 8.846 1.00 66.06 100 HIS A O 1
ATOM 846 N N . THR A 1 101 ? -0.367 3.155 10.172 1.00 74.12 101 THR A N 1
ATOM 847 C CA . THR A 1 101 ? -1.100 1.900 9.965 1.00 74.12 101 THR A CA 1
ATOM 848 C C . THR A 1 101 ? -2.572 2.216 9.870 1.00 74.12 101 THR A C 1
ATOM 850 O O . THR A 1 101 ? -3.127 2.859 10.764 1.00 74.12 101 THR A O 1
ATOM 853 N N . ASP A 1 102 ? -3.211 1.733 8.811 1.00 80.00 102 ASP A N 1
ATOM 854 C CA . ASP A 1 102 ? -4.647 1.886 8.694 1.00 80.00 102 ASP A CA 1
ATOM 855 C C . ASP A 1 102 ? -5.411 0.793 9.445 1.00 80.00 102 ASP A C 1
ATOM 857 O O . ASP A 1 102 ? -4.995 -0.363 9.564 1.00 80.00 102 ASP A O 1
ATOM 861 N N . TYR A 1 103 ? -6.588 1.172 9.926 1.00 85.12 103 TYR A N 1
ATOM 862 C CA . TYR A 1 103 ? -7.543 0.296 10.579 1.00 85.12 103 TYR A CA 1
ATOM 863 C C . TYR A 1 103 ? -8.912 0.477 9.938 1.00 85.12 103 TYR A C 1
ATOM 865 O O . TYR A 1 103 ? -9.346 1.598 9.682 1.00 85.12 103 TYR A O 1
ATOM 873 N N . ALA A 1 104 ? -9.611 -0.627 9.700 1.00 87.00 104 ALA A N 1
ATOM 874 C CA . ALA A 1 104 ? -11.001 -0.628 9.275 1.00 87.00 104 ALA A CA 1
ATOM 875 C C . ALA A 1 104 ? -11.855 -1.259 10.372 1.00 87.00 104 ALA A C 1
ATOM 877 O O . ALA A 1 104 ? -11.582 -2.374 10.809 1.00 87.00 104 ALA A O 1
ATOM 878 N N . VAL A 1 105 ? -12.898 -0.562 10.812 1.00 89.81 105 VAL A N 1
ATOM 879 C CA . VAL A 1 105 ? -13.791 -1.044 11.870 1.00 89.81 105 VAL A CA 1
ATOM 880 C C . VAL A 1 105 ? -15.157 -1.332 11.288 1.00 89.81 105 VAL A C 1
ATOM 882 O O . VAL A 1 105 ? -15.808 -0.439 10.738 1.00 89.81 105 VAL A O 1
ATOM 885 N N . ASN A 1 106 ? -15.607 -2.577 11.417 1.00 90.31 106 ASN A N 1
ATOM 886 C CA . ASN A 1 106 ? -16.933 -2.971 10.972 1.00 90.31 106 ASN A CA 1
ATOM 887 C C . ASN A 1 106 ? -17.996 -2.263 11.820 1.00 90.31 106 ASN A C 1
ATOM 889 O O . ASN A 1 106 ? -18.074 -2.453 13.033 1.00 90.31 106 ASN A O 1
ATOM 893 N N . ARG A 1 107 ? -18.871 -1.494 11.170 1.00 90.81 107 ARG A N 1
ATOM 894 C CA . ARG A 1 107 ? -19.841 -0.623 11.851 1.00 90.81 107 ARG A CA 1
ATOM 895 C C . ARG A 1 107 ? -20.913 -1.373 12.638 1.00 90.81 107 ARG A C 1
ATOM 897 O O . ARG A 1 107 ? -21.577 -0.778 13.483 1.00 90.81 107 ARG A O 1
ATOM 904 N N . LYS A 1 108 ? -21.126 -2.655 12.337 1.00 88.31 108 LYS A N 1
ATOM 905 C CA . LYS A 1 108 ? -22.143 -3.490 12.989 1.00 88.31 108 LYS A CA 1
ATOM 906 C C . LYS A 1 108 ? -21.555 -4.347 14.095 1.00 88.31 108 LYS A C 1
ATOM 908 O O . LYS A 1 108 ? -22.203 -4.533 15.116 1.00 88.31 108 LYS A O 1
ATOM 913 N N . THR A 1 109 ? -20.362 -4.897 13.880 1.00 87.62 109 THR A N 1
ATOM 914 C CA . THR A 1 109 ? -19.763 -5.864 14.811 1.00 87.62 109 THR A CA 1
ATOM 915 C C . THR A 1 109 ? -18.721 -5.241 15.733 1.00 87.62 109 THR A C 1
ATOM 917 O O . THR A 1 109 ? -18.426 -5.823 16.772 1.00 87.62 109 THR A O 1
ATOM 920 N N . GLY A 1 110 ? -18.161 -4.083 15.368 1.00 85.81 110 GLY A N 1
ATOM 921 C CA . GLY A 1 110 ? -17.003 -3.494 16.038 1.00 85.81 110 GLY A CA 1
ATOM 922 C C . GLY A 1 110 ? -15.697 -4.250 15.804 1.00 85.81 110 GLY A C 1
ATOM 923 O O . GLY A 1 110 ? -14.701 -3.952 16.454 1.00 85.81 110 GLY A O 1
ATOM 924 N N . GLU A 1 111 ? -15.689 -5.229 14.894 1.00 89.50 111 GLU A N 1
ATOM 925 C CA . GLU A 1 111 ? -14.475 -5.939 14.500 1.00 89.50 111 GLU A CA 1
ATOM 926 C C . GLU A 1 111 ? -13.476 -4.960 13.881 1.00 89.50 111 GLU A C 1
ATOM 928 O O . GLU A 1 111 ? -13.805 -4.246 12.930 1.00 89.50 111 GLU A O 1
ATOM 933 N N . VAL A 1 112 ? -12.260 -4.946 14.426 1.00 87.19 112 VAL A N 1
ATOM 934 C CA . VAL A 1 112 ? -11.153 -4.120 13.949 1.00 87.19 112 VAL A CA 1
ATOM 935 C C . VAL A 1 112 ? -10.265 -4.963 13.041 1.00 87.19 112 VAL A C 1
ATOM 937 O O . VAL A 1 112 ? -9.696 -5.969 13.463 1.00 87.19 112 VAL A O 1
ATOM 940 N N . LEU A 1 113 ? -10.131 -4.533 11.792 1.00 84.06 113 LEU A N 1
ATOM 941 C CA . LEU A 1 113 ? -9.190 -5.067 10.820 1.00 84.06 113 LEU A CA 1
ATOM 942 C C . LEU A 1 113 ? -7.996 -4.120 10.747 1.00 84.06 113 LEU A C 1
ATOM 944 O O . LEU A 1 113 ? -8.147 -2.955 10.388 1.00 84.06 113 LEU A O 1
ATOM 948 N N . ARG A 1 114 ? -6.810 -4.620 11.079 1.00 80.12 114 ARG A N 1
ATOM 949 C CA . ARG A 1 114 ? -5.548 -3.891 10.927 1.00 80.12 114 ARG A CA 1
ATOM 950 C C . ARG A 1 114 ? -4.989 -4.119 9.525 1.00 80.12 114 ARG A C 1
ATOM 952 O O . ARG A 1 114 ? -4.962 -5.264 9.078 1.00 80.12 114 ARG A O 1
ATOM 959 N N . GLU A 1 115 ? -4.529 -3.061 8.864 1.00 74.81 115 GLU A N 1
ATOM 960 C CA . GLU A 1 115 ? -3.912 -3.125 7.536 1.00 74.81 115 GLU A CA 1
ATOM 961 C C . GLU A 1 115 ? -2.687 -4.042 7.556 1.00 74.81 115 GLU A C 1
ATOM 963 O O . GLU A 1 115 ? -2.671 -5.040 6.845 1.00 74.81 115 GLU A O 1
ATOM 968 N N . SER A 1 116 ? -1.690 -3.753 8.400 1.00 70.81 116 SER A N 1
ATOM 969 C CA . SER A 1 116 ? -0.422 -4.488 8.444 1.00 70.81 116 SER A CA 1
ATOM 970 C C . SER A 1 116 ? 0.127 -4.667 9.855 1.00 70.81 116 SER A C 1
ATOM 972 O O . SER A 1 116 ? -0.123 -3.843 10.729 1.00 70.81 116 SER A O 1
ATOM 974 N N . GLN A 1 117 ? 0.877 -5.743 10.097 1.00 68.44 117 GLN A N 1
ATOM 975 C CA . GLN A 1 117 ? 1.534 -6.042 11.370 1.00 68.44 117 GLN A CA 1
ATOM 976 C C . GLN A 1 117 ? 2.886 -6.735 11.169 1.00 68.44 117 GLN A C 1
ATOM 978 O O . GLN A 1 117 ? 3.039 -7.600 10.306 1.00 68.44 117 GLN A O 1
ATOM 983 N N . TRP A 1 118 ? 3.857 -6.397 12.014 1.00 68.00 118 TRP A N 1
ATOM 984 C CA . TRP A 1 118 ? 5.129 -7.111 12.095 1.00 68.00 118 TRP A CA 1
ATOM 985 C C . TRP A 1 118 ? 5.002 -8.326 13.009 1.00 68.00 118 TRP A C 1
ATOM 987 O O . TRP A 1 118 ? 4.464 -8.222 14.110 1.00 68.00 118 TRP A O 1
ATOM 997 N N . ILE A 1 119 ? 5.522 -9.469 12.563 1.00 66.88 119 ILE A N 1
ATOM 998 C CA . ILE A 1 119 ? 5.578 -10.705 13.343 1.00 66.88 119 ILE A CA 1
ATOM 999 C C . ILE A 1 119 ? 7.029 -11.163 13.455 1.00 66.88 119 ILE A C 1
ATOM 1001 O O . ILE A 1 119 ? 7.745 -11.237 12.455 1.00 66.88 119 ILE A O 1
ATOM 1005 N N . GLU A 1 120 ? 7.450 -11.487 14.675 1.00 64.31 120 GLU A N 1
ATOM 1006 C CA . GLU A 1 120 ? 8.727 -12.148 14.935 1.00 64.31 120 GLU A CA 1
ATOM 1007 C C . GLU A 1 120 ? 8.637 -13.636 14.559 1.00 64.31 120 GLU A C 1
ATOM 1009 O O . GLU A 1 120 ? 7.681 -14.340 14.889 1.00 64.31 120 GLU A O 1
ATOM 1014 N N . THR A 1 121 ? 9.642 -14.116 13.841 1.00 69.94 121 THR A N 1
ATOM 1015 C CA . THR A 1 121 ? 9.786 -15.490 13.356 1.00 69.94 121 THR A CA 1
ATOM 1016 C C . THR A 1 121 ? 11.166 -16.020 13.738 1.00 69.94 121 THR A C 1
ATOM 1018 O O . THR A 1 121 ? 12.067 -15.243 14.050 1.00 69.94 121 THR A O 1
ATOM 1021 N N . ASP A 1 122 ? 11.381 -17.332 13.618 1.00 70.44 122 ASP A N 1
ATOM 1022 C CA . ASP A 1 122 ? 12.694 -17.950 13.870 1.00 70.44 122 ASP A CA 1
ATOM 1023 C C . ASP A 1 122 ? 13.829 -17.366 12.999 1.00 70.44 122 ASP A C 1
ATOM 1025 O O . ASP A 1 122 ? 15.003 -17.503 13.341 1.00 70.44 122 ASP A O 1
ATOM 1029 N N . ALA A 1 123 ? 13.490 -16.732 11.870 1.00 66.00 123 ALA A N 1
ATOM 1030 C CA . ALA A 1 123 ? 14.442 -16.167 10.917 1.00 66.00 123 ALA A CA 1
ATOM 1031 C C . ALA A 1 123 ? 14.610 -14.636 11.030 1.00 66.00 123 ALA A C 1
ATOM 1033 O O . ALA A 1 123 ? 15.449 -14.068 10.336 1.00 66.00 123 ALA A O 1
ATOM 1034 N N . GLY A 1 124 ? 13.846 -13.966 11.902 1.00 69.94 124 GLY A N 1
ATOM 1035 C CA . GLY A 1 124 ? 13.800 -12.505 12.017 1.00 69.94 124 GLY A CA 1
ATOM 1036 C C . GLY A 1 124 ? 12.367 -11.982 11.957 1.00 69.94 124 GLY A C 1
ATOM 1037 O O . GLY A 1 124 ? 11.447 -12.650 12.420 1.00 69.94 124 GLY A O 1
ATOM 1038 N N . TYR A 1 125 ? 12.143 -10.810 11.364 1.00 64.12 125 TYR A N 1
ATOM 1039 C CA . TYR A 1 125 ? 10.813 -10.189 11.305 1.00 64.12 125 TYR A CA 1
ATOM 1040 C C . TYR A 1 125 ? 10.177 -10.293 9.918 1.00 64.12 125 TYR A C 1
ATOM 1042 O O . TYR A 1 125 ? 10.833 -10.084 8.895 1.00 64.12 125 TYR A O 1
ATOM 1050 N N . LYS A 1 126 ? 8.869 -10.553 9.890 1.00 68.50 126 LYS A N 1
ATOM 1051 C CA . LYS A 1 126 ? 8.052 -10.564 8.674 1.00 68.50 126 LYS A CA 1
ATOM 1052 C C . LYS A 1 126 ? 6.904 -9.569 8.802 1.00 68.50 126 LYS A C 1
ATOM 1054 O O . LYS A 1 126 ? 6.177 -9.601 9.795 1.00 68.50 126 LYS A O 1
ATOM 1059 N N . LEU A 1 127 ? 6.718 -8.727 7.790 1.00 67.94 127 LEU A N 1
ATOM 1060 C CA . LEU A 1 127 ? 5.531 -7.882 7.675 1.00 67.94 127 LEU A CA 1
ATOM 1061 C C . LEU A 1 127 ? 4.395 -8.704 7.054 1.00 67.94 127 LEU A C 1
ATOM 1063 O O . LEU A 1 127 ? 4.565 -9.303 5.993 1.00 67.94 127 LEU A O 1
ATOM 1067 N N . LEU A 1 128 ? 3.245 -8.762 7.721 1.00 65.69 128 LEU A N 1
ATOM 1068 C CA . LEU A 1 128 ? 2.017 -9.356 7.192 1.00 65.69 128 LEU A CA 1
ATOM 1069 C C . LEU A 1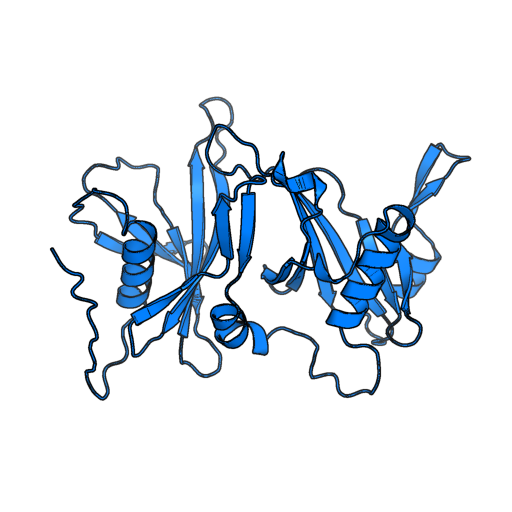 128 ? 0.967 -8.268 7.016 1.00 65.69 128 LEU A C 1
ATOM 1071 O O . LEU A 1 128 ? 0.786 -7.470 7.931 1.00 65.69 128 LEU A O 1
ATOM 1075 N N . TYR A 1 129 ? 0.222 -8.282 5.911 1.00 66.44 129 TYR A N 1
ATOM 1076 C CA . TYR A 1 129 ? -1.010 -7.499 5.819 1.00 66.44 129 TYR A CA 1
ATOM 1077 C C . TYR A 1 129 ? -2.234 -8.400 5.839 1.00 66.44 129 TYR A C 1
ATOM 1079 O O . TYR A 1 129 ? -2.168 -9.604 5.583 1.00 66.44 129 TYR A O 1
ATOM 1087 N N . SER A 1 130 ? -3.359 -7.794 6.187 1.00 70.12 130 SER A N 1
ATOM 1088 C CA . SER A 1 130 ? -4.641 -8.463 6.301 1.00 70.12 130 SER A CA 1
ATOM 1089 C C . SER A 1 130 ? -5.349 -8.530 4.946 1.00 70.12 130 SER A C 1
ATOM 1091 O O . SER A 1 130 ? -5.862 -7.524 4.460 1.00 70.12 130 SER A O 1
ATOM 1093 N N . GLU A 1 131 ? -5.471 -9.734 4.376 1.00 69.38 131 GLU A N 1
ATOM 1094 C CA . GLU A 1 131 ? -6.324 -9.994 3.197 1.00 69.38 131 GLU A CA 1
ATOM 1095 C C . GLU A 1 131 ? -7.780 -9.546 3.434 1.00 69.38 131 GLU A C 1
ATOM 1097 O O . GLU A 1 131 ? -8.482 -9.119 2.518 1.00 69.38 131 GLU A O 1
ATOM 1102 N N . ALA A 1 132 ? -8.256 -9.635 4.682 1.00 71.31 132 ALA A N 1
ATOM 1103 C CA . ALA A 1 132 ? -9.595 -9.191 5.056 1.00 71.31 132 ALA A CA 1
ATOM 1104 C C . ALA A 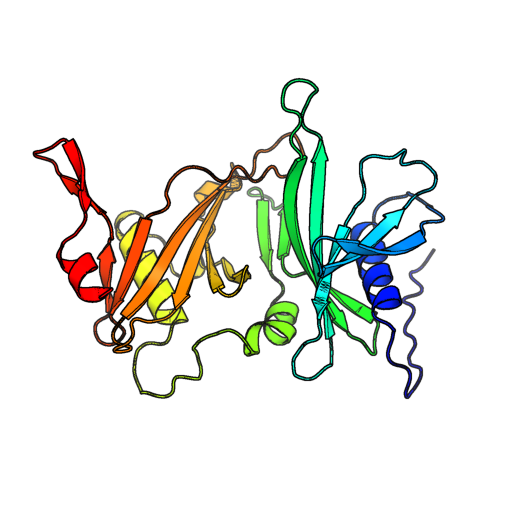1 132 ? -9.726 -7.662 5.000 1.00 71.31 132 ALA A C 1
ATOM 1106 O O . ALA A 1 132 ? -10.752 -7.165 4.536 1.00 71.31 132 ALA A O 1
ATOM 1107 N N . TYR A 1 133 ? -8.692 -6.927 5.430 1.00 73.00 133 TYR A N 1
ATOM 1108 C CA . TYR A 1 133 ? -8.626 -5.473 5.270 1.00 73.00 133 TYR A CA 1
ATOM 1109 C C . TYR A 1 133 ? -8.579 -5.103 3.782 1.00 73.00 133 TYR A C 1
ATOM 1111 O O . TYR A 1 133 ? -9.382 -4.288 3.335 1.00 73.00 133 TYR A O 1
ATOM 1119 N N . GLU A 1 134 ? -7.718 -5.760 2.994 1.00 68.31 134 GLU A N 1
ATOM 1120 C CA . GLU A 1 134 ? -7.621 -5.540 1.546 1.00 68.31 134 GLU A CA 1
ATOM 1121 C C . GLU A 1 134 ? -8.973 -5.740 0.855 1.00 68.31 134 GLU A C 1
ATOM 1123 O O . GLU A 1 134 ? -9.439 -4.873 0.121 1.00 68.31 134 GLU A O 1
ATOM 1128 N N . LYS A 1 135 ? -9.667 -6.843 1.130 1.00 71.12 135 LYS A N 1
ATOM 1129 C CA . LYS A 1 135 ? -10.978 -7.100 0.529 1.00 71.12 135 LYS A CA 1
ATOM 1130 C C . LYS A 1 135 ? -12.035 -6.064 0.931 1.00 71.12 135 LYS A C 1
ATOM 1132 O O . LYS A 1 135 ? -12.922 -5.777 0.131 1.00 71.12 135 LYS A O 1
ATOM 1137 N N . ALA A 1 136 ? -11.964 -5.544 2.156 1.00 67.88 136 ALA A N 1
ATOM 1138 C CA . ALA A 1 136 ? -12.920 -4.570 2.678 1.00 67.88 136 ALA A CA 1
ATOM 1139 C C . ALA A 1 136 ? -12.663 -3.142 2.170 1.00 67.88 136 ALA A C 1
ATOM 1141 O O . ALA A 1 136 ? -13.614 -2.398 1.941 1.00 67.88 136 ALA A O 1
ATOM 1142 N N . VAL A 1 137 ? -11.396 -2.754 2.001 1.00 68.06 137 VAL A N 1
ATOM 1143 C CA . VAL A 1 137 ? -10.998 -1.362 1.728 1.00 68.06 137 VAL A CA 1
ATOM 1144 C C . VAL A 1 137 ? -10.464 -1.173 0.307 1.00 68.06 137 VAL A C 1
ATOM 1146 O O . VAL A 1 137 ? -10.746 -0.158 -0.331 1.00 68.06 137 VAL A O 1
ATOM 1149 N N . ASN A 1 138 ? -9.739 -2.153 -0.232 1.00 61.25 138 ASN A N 1
ATOM 1150 C CA . ASN A 1 138 ? -8.918 -1.969 -1.426 1.00 61.25 138 ASN A CA 1
ATOM 1151 C C . ASN A 1 138 ? -9.639 -2.239 -2.763 1.00 61.25 138 ASN A C 1
ATOM 1153 O O . ASN A 1 138 ? -9.034 -2.066 -3.814 1.00 61.25 138 ASN A O 1
ATOM 1157 N N . GLN A 1 139 ? -10.936 -2.566 -2.791 1.00 52.31 139 GLN A N 1
ATOM 1158 C CA . GLN A 1 139 ? -11.666 -2.721 -4.067 1.00 52.31 139 GLN A CA 1
ATOM 1159 C C . GLN A 1 139 ? -11.958 -1.392 -4.797 1.00 52.31 139 GLN A C 1
ATOM 1161 O O . GLN A 1 139 ? -12.316 -1.412 -5.969 1.00 52.31 139 GLN A O 1
ATOM 1166 N N . LEU A 1 140 ? -11.787 -0.237 -4.145 1.00 50.88 140 LEU A N 1
ATOM 1167 C CA . LEU A 1 140 ? -12.228 1.067 -4.671 1.00 50.88 140 LEU A CA 1
ATOM 1168 C C . LEU A 1 140 ? -11.158 1.858 -5.431 1.00 50.88 140 LEU A C 1
ATOM 1170 O O . LEU A 1 140 ? -11.490 2.779 -6.175 1.00 50.88 140 LEU A O 1
ATOM 1174 N N . TYR A 1 141 ? -9.882 1.531 -5.231 1.00 52.97 141 TYR A N 1
ATOM 1175 C CA . TYR A 1 141 ? -8.778 2.438 -5.573 1.00 52.97 141 TYR A CA 1
ATOM 1176 C C . TYR A 1 141 ? -7.790 1.881 -6.592 1.00 52.97 141 TYR A C 1
ATOM 1178 O O . TYR A 1 141 ? -6.835 2.563 -6.965 1.00 52.97 141 TYR A O 1
ATOM 1186 N N . PHE A 1 142 ? -7.998 0.651 -7.047 1.00 58.34 142 PHE A N 1
ATOM 1187 C CA . PHE A 1 142 ? -7.129 0.035 -8.030 1.00 58.34 142 PHE A CA 1
ATOM 1188 C C . PHE A 1 142 ? -7.684 0.175 -9.443 1.00 58.34 142 PHE A C 1
ATOM 1190 O O 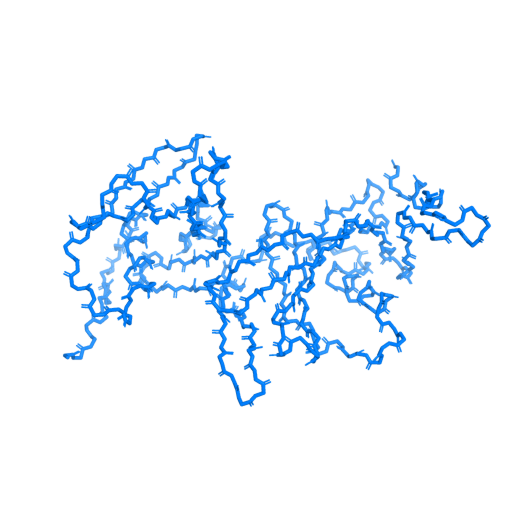. PHE A 1 142 ? -8.878 0.003 -9.684 1.00 58.34 142 PHE A O 1
ATOM 1197 N N . ASN A 1 143 ? -6.802 0.413 -10.416 1.00 57.75 143 ASN A N 1
ATOM 1198 C CA . ASN A 1 143 ? -7.168 0.500 -11.833 1.00 57.75 143 ASN A CA 1
ATOM 1199 C C . ASN A 1 143 ? -7.459 -0.882 -12.468 1.00 57.75 143 ASN A C 1
ATOM 1201 O O . ASN A 1 143 ? -7.069 -1.134 -13.609 1.00 57.75 143 ASN A O 1
ATOM 1205 N N . GLU A 1 144 ? -8.101 -1.800 -11.742 1.00 57.75 144 GLU A N 1
ATOM 1206 C CA . GLU A 1 144 ? -8.372 -3.174 -12.200 1.00 57.75 144 GLU A CA 1
ATOM 1207 C C . GLU A 1 144 ? -9.588 -3.285 -13.108 1.00 57.75 144 GLU A C 1
ATOM 1209 O O . GLU A 1 144 ? -9.625 -4.151 -13.979 1.00 57.75 144 GLU A O 1
ATOM 1214 N N . ASP A 1 145 ? -10.534 -2.355 -12.981 1.00 54.25 145 ASP A N 1
ATOM 1215 C CA . ASP A 1 145 ? -11.740 -2.306 -13.811 1.00 54.25 145 ASP A CA 1
ATOM 1216 C C . ASP A 1 145 ? -11.514 -1.657 -15.187 1.00 54.25 145 ASP A C 1
ATOM 1218 O O . ASP A 1 145 ? -12.456 -1.435 -15.958 1.00 54.25 145 ASP A O 1
ATOM 1222 N N . VAL A 1 146 ? -10.258 -1.392 -15.568 1.00 58.62 146 VAL A N 1
ATOM 1223 C CA . VAL A 1 146 ? -9.919 -1.018 -16.946 1.00 58.62 146 VAL A CA 1
ATOM 1224 C C . VAL A 1 146 ? -9.971 -2.278 -17.819 1.00 58.62 146 VAL A C 1
ATOM 1226 O O . VAL A 1 146 ? -8.956 -2.832 -18.227 1.00 58.62 146 VAL A O 1
ATOM 1229 N N . SER A 1 147 ? -11.186 -2.744 -18.124 1.00 62.06 147 SER A N 1
ATOM 1230 C CA . SER A 1 147 ? -11.457 -3.867 -19.033 1.00 62.06 147 SER A CA 1
ATOM 1231 C C . SER A 1 147 ? -11.216 -3.466 -20.502 1.00 62.06 147 SER A C 1
ATOM 1233 O O . SER A 1 147 ? -12.121 -3.517 -21.340 1.00 62.06 147 SER A O 1
ATOM 1235 N N . ASP A 1 148 ? -9.993 -3.044 -20.827 1.00 75.81 148 ASP A N 1
ATOM 1236 C CA . ASP A 1 148 ? -9.551 -2.689 -22.183 1.00 75.81 148 ASP A CA 1
ATOM 1237 C C . ASP A 1 148 ? -8.691 -3.781 -22.850 1.00 75.81 148 ASP A C 1
ATOM 1239 O O . ASP A 1 148 ? -8.238 -3.608 -23.982 1.00 75.81 148 ASP A O 1
ATOM 1243 N N . GLY A 1 149 ? -8.504 -4.922 -22.174 1.00 79.12 149 GLY A N 1
ATOM 1244 C CA . GLY A 1 149 ? -7.730 -6.066 -22.665 1.00 79.12 149 GLY A CA 1
ATOM 1245 C C . GLY A 1 149 ? -6.211 -5.888 -22.583 1.00 79.12 149 GLY A C 1
ATOM 1246 O O . GLY A 1 149 ? -5.486 -6.724 -23.125 1.00 79.12 149 GLY A O 1
ATOM 1247 N N . LYS A 1 150 ? -5.726 -4.820 -21.935 1.00 86.06 150 LYS A N 1
ATOM 1248 C CA . LYS A 1 150 ? -4.297 -4.577 -21.696 1.00 86.06 150 LYS A CA 1
ATOM 1249 C C . LYS A 1 150 ? -3.862 -5.098 -20.324 1.00 86.06 150 LYS A C 1
ATOM 1251 O O . LYS A 1 150 ? -4.684 -5.530 -19.520 1.00 86.06 150 LYS A O 1
ATOM 1256 N N . MET A 1 151 ? -2.553 -5.062 -20.070 1.00 88.31 151 MET A N 1
ATOM 1257 C CA . MET A 1 151 ? -1.959 -5.465 -18.796 1.00 88.31 151 MET A CA 1
ATOM 1258 C C . MET A 1 151 ? -2.590 -4.677 -17.629 1.00 88.31 151 MET A C 1
ATOM 1260 O O . MET A 1 151 ? -2.629 -3.443 -17.707 1.00 88.31 151 MET A O 1
ATOM 1264 N N . PRO A 1 152 ? -3.070 -5.352 -16.565 1.00 86.69 152 PRO A N 1
ATOM 1265 C CA . PRO A 1 152 ? -3.543 -4.695 -15.354 1.00 86.69 152 PRO A CA 1
ATOM 1266 C C . PRO A 1 152 ? -2.374 -4.118 -14.551 1.00 86.69 152 PRO A C 1
ATOM 1268 O O . PRO A 1 152 ? -1.226 -4.547 -14.681 1.00 86.69 152 PRO A O 1
ATOM 1271 N N . GLU A 1 153 ? -2.681 -3.158 -13.685 1.00 85.81 153 GLU A N 1
ATOM 1272 C CA . GLU A 1 153 ? -1.687 -2.447 -12.877 1.00 85.81 153 GLU A CA 1
ATOM 1273 C C . GLU A 1 153 ? -0.832 -3.386 -12.012 1.00 85.81 153 GLU A C 1
ATOM 1275 O O . GLU A 1 153 ? 0.385 -3.225 -11.953 1.00 85.81 153 GLU A O 1
ATOM 1280 N N . GLU A 1 154 ? -1.438 -4.420 -11.419 1.00 82.31 154 GLU A N 1
ATOM 1281 C CA . GLU A 1 154 ? -0.717 -5.413 -10.614 1.00 82.31 154 GLU A CA 1
ATOM 1282 C C . GLU A 1 154 ? 0.325 -6.166 -11.452 1.00 82.31 154 GLU A C 1
ATOM 1284 O O . GLU A 1 154 ? 1.473 -6.345 -11.042 1.00 82.31 154 GLU A O 1
ATOM 1289 N N . GLN A 1 155 ? -0.040 -6.557 -12.675 1.00 85.44 155 GLN A N 1
ATOM 1290 C CA . GLN A 1 155 ? 0.894 -7.209 -13.586 1.00 85.44 155 GLN A CA 1
ATOM 1291 C C . GLN A 1 155 ? 2.004 -6.245 -14.036 1.00 85.44 155 GLN A C 1
ATOM 1293 O O . GLN A 1 155 ? 3.144 -6.671 -14.210 1.00 85.44 155 GLN A O 1
ATOM 1298 N N . ALA A 1 156 ? 1.715 -4.950 -14.170 1.00 89.19 156 ALA A N 1
ATOM 1299 C CA . ALA A 1 156 ? 2.732 -3.949 -14.479 1.00 89.19 156 ALA A CA 1
ATOM 1300 C C . ALA A 1 156 ? 3.716 -3.735 -13.314 1.00 89.19 156 ALA A C 1
ATOM 1302 O O . ALA A 1 156 ? 4.924 -3.663 -13.544 1.00 89.19 156 ALA A O 1
ATOM 1303 N N . ALA A 1 157 ? 3.233 -3.714 -12.067 1.00 86.44 157 ALA A N 1
ATOM 1304 C CA . ALA A 1 157 ? 4.085 -3.649 -10.878 1.00 86.44 157 ALA A CA 1
ATOM 1305 C C . ALA A 1 157 ? 4.999 -4.882 -10.765 1.00 86.44 157 ALA A C 1
ATOM 1307 O O . ALA A 1 157 ? 6.188 -4.762 -10.473 1.00 86.44 157 ALA A O 1
ATOM 1308 N N . ARG A 1 158 ? 4.464 -6.062 -11.094 1.00 85.06 158 ARG A N 1
ATOM 1309 C CA . ARG A 1 158 ? 5.214 -7.319 -11.217 1.00 85.06 158 ARG A CA 1
ATOM 1310 C C . ARG A 1 158 ? 6.324 -7.234 -12.273 1.00 85.06 158 ARG A C 1
ATOM 1312 O O . ARG A 1 158 ? 7.456 -7.642 -12.021 1.00 85.06 158 ARG A O 1
ATOM 1319 N N . VAL A 1 159 ? 6.029 -6.700 -13.456 1.00 89.06 159 VAL A N 1
ATOM 1320 C CA . VAL A 1 159 ? 7.039 -6.489 -14.510 1.00 89.06 159 VAL A CA 1
ATOM 1321 C C . VAL A 1 159 ? 8.143 -5.541 -14.033 1.00 89.06 159 VAL A C 1
ATOM 1323 O O . VAL A 1 159 ? 9.323 -5.823 -14.243 1.00 89.06 159 VAL A O 1
ATOM 1326 N N . LEU A 1 160 ? 7.777 -4.459 -13.342 1.00 88.31 160 LEU A N 1
ATOM 1327 C CA . LEU A 1 160 ? 8.737 -3.510 -12.783 1.00 88.31 160 LEU A CA 1
ATOM 1328 C C . LEU A 1 160 ? 9.651 -4.148 -11.726 1.00 88.31 160 LEU A C 1
ATOM 1330 O O . LEU A 1 160 ? 10.860 -3.929 -11.768 1.00 88.31 160 LEU A O 1
ATOM 1334 N N . PHE A 1 161 ? 9.103 -4.973 -10.828 1.00 85.25 161 PHE A N 1
ATOM 1335 C CA . PHE A 1 161 ? 9.896 -5.701 -9.834 1.00 85.25 161 PHE A CA 1
ATOM 1336 C C . PHE A 1 161 ? 11.010 -6.522 -10.497 1.00 85.25 161 PHE A C 1
ATOM 1338 O O . PHE A 1 161 ? 12.179 -6.404 -10.133 1.00 85.25 161 PHE A O 1
ATOM 1345 N N . TYR A 1 162 ? 10.668 -7.293 -11.533 1.00 84.88 162 TYR A N 1
ATOM 1346 C CA . TYR A 1 162 ? 11.651 -8.101 -12.260 1.00 84.88 162 TYR A CA 1
ATOM 1347 C C . TYR A 1 162 ? 12.661 -7.251 -13.005 1.00 84.88 162 TYR A C 1
ATOM 1349 O O . TYR A 1 162 ? 13.832 -7.603 -13.050 1.00 84.88 162 TYR A O 1
ATOM 1357 N N . TYR A 1 163 ? 12.241 -6.126 -13.574 1.00 87.00 163 TYR A N 1
ATOM 1358 C CA . TYR A 1 163 ? 13.177 -5.217 -14.220 1.00 87.00 163 TYR A CA 1
ATOM 1359 C C . TYR A 1 163 ? 14.263 -4.735 -13.245 1.00 87.00 163 TYR A C 1
ATOM 1361 O O . TYR A 1 163 ? 15.439 -4.727 -13.600 1.00 87.00 163 TYR A O 1
ATOM 1369 N N . ILE A 1 164 ? 13.885 -4.379 -12.013 1.00 83.31 164 ILE A N 1
ATOM 1370 C CA . ILE A 1 164 ? 14.816 -3.849 -11.007 1.00 83.31 164 ILE A CA 1
ATOM 1371 C C . ILE A 1 164 ? 15.698 -4.954 -10.408 1.00 83.31 164 ILE A C 1
ATOM 1373 O O . ILE A 1 164 ? 16.886 -4.722 -10.197 1.00 83.31 164 ILE A O 1
ATOM 1377 N N . TYR A 1 165 ? 15.142 -6.144 -10.161 1.00 79.06 165 TYR A N 1
ATOM 1378 C CA . TYR A 1 165 ? 15.813 -7.203 -9.394 1.00 79.06 165 TYR A CA 1
ATOM 1379 C C . TYR A 1 165 ? 16.146 -8.477 -10.190 1.00 79.06 165 TYR A C 1
ATOM 1381 O O . TYR A 1 165 ? 16.471 -9.506 -9.599 1.00 79.06 165 TYR A O 1
ATOM 1389 N N . SER A 1 166 ? 16.068 -8.440 -11.523 1.00 73.81 166 SER A N 1
ATOM 1390 C CA . SER A 1 166 ? 16.269 -9.617 -12.394 1.00 73.81 166 SER A CA 1
ATOM 1391 C C . SER A 1 166 ? 17.576 -10.373 -12.143 1.00 73.81 166 SER A C 1
ATOM 1393 O O . SER A 1 166 ? 17.579 -11.604 -12.180 1.00 73.81 166 SER A O 1
ATOM 1395 N N . ASP A 1 167 ? 18.665 -9.660 -11.859 1.00 70.50 167 ASP A N 1
ATOM 1396 C CA . ASP A 1 167 ? 19.989 -10.253 -11.642 1.00 70.50 167 ASP A CA 1
ATOM 1397 C C . ASP A 1 167 ? 20.147 -10.921 -10.263 1.00 70.50 167 ASP A C 1
ATOM 1399 O O . ASP A 1 167 ? 21.074 -11.705 -10.061 1.00 70.50 167 ASP A O 1
ATOM 1403 N N . GLU A 1 168 ? 19.225 -10.665 -9.332 1.00 70.31 168 GLU A N 1
ATOM 1404 C CA . GLU A 1 168 ? 19.266 -11.187 -7.960 1.00 70.31 168 GLU A CA 1
ATOM 1405 C C . GLU A 1 168 ? 18.539 -12.541 -7.817 1.00 70.31 168 GLU A C 1
ATOM 1407 O O . GLU A 1 168 ? 18.624 -13.205 -6.785 1.00 70.31 168 GLU A O 1
ATOM 1412 N N . GLY A 1 169 ? 17.833 -13.000 -8.860 1.00 66.94 169 GLY A N 1
ATOM 1413 C CA . GLY A 1 169 ? 17.185 -14.320 -8.877 1.00 66.94 169 GLY A CA 1
ATOM 1414 C C . GLY A 1 169 ? 15.960 -14.454 -7.962 1.00 66.94 169 GLY A C 1
ATOM 1415 O O . GLY A 1 169 ? 15.573 -15.571 -7.615 1.00 66.94 169 GLY A O 1
ATOM 1416 N N . PHE A 1 170 ? 15.356 -13.332 -7.575 1.00 70.12 170 PHE A N 1
ATOM 1417 C CA . PHE A 1 170 ? 14.158 -13.268 -6.740 1.00 70.12 170 PHE A CA 1
ATOM 1418 C C . PHE A 1 170 ? 12.880 -13.685 -7.495 1.00 70.12 170 PHE A C 1
ATOM 1420 O O . PHE A 1 170 ? 12.742 -13.431 -8.693 1.00 70.12 170 PHE A O 1
ATOM 1427 N N . ASP A 1 171 ? 11.937 -14.321 -6.787 1.00 64.25 171 ASP A N 1
ATOM 1428 C CA . ASP A 1 171 ? 10.637 -14.760 -7.327 1.00 64.25 171 ASP A CA 1
ATOM 1429 C C . ASP A 1 171 ? 9.484 -13.829 -6.896 1.00 64.25 171 ASP A C 1
ATOM 1431 O O . ASP A 1 171 ? 9.556 -13.164 -5.862 1.00 64.25 171 ASP A O 1
ATOM 1435 N N . TYR A 1 172 ? 8.393 -13.818 -7.667 1.00 57.50 172 TYR A N 1
ATOM 1436 C CA . TYR A 1 172 ? 7.146 -13.087 -7.418 1.00 57.50 172 TYR A CA 1
ATOM 1437 C C . TYR A 1 172 ? 6.490 -13.411 -6.077 1.00 57.50 172 TYR A C 1
ATOM 1439 O O . TYR A 1 172 ? 5.771 -12.564 -5.552 1.00 57.50 172 TYR A O 1
ATOM 1447 N N . ASP A 1 173 ? 6.726 -14.599 -5.516 1.00 60.47 173 ASP A N 1
ATOM 1448 C CA . ASP A 1 173 ? 6.201 -14.990 -4.199 1.00 60.47 173 ASP A CA 1
ATOM 1449 C C . ASP A 1 173 ? 6.764 -14.116 -3.051 1.00 60.47 173 ASP A C 1
ATOM 1451 O O . ASP A 1 173 ? 6.315 -14.220 -1.910 1.00 60.47 173 ASP A O 1
ATOM 1455 N N . LEU A 1 174 ? 7.727 -13.230 -3.350 1.00 60.38 174 LEU A N 1
ATOM 1456 C CA . LEU A 1 174 ? 8.249 -12.190 -2.454 1.00 60.38 174 LEU A CA 1
ATOM 1457 C C . LEU A 1 174 ? 7.424 -10.894 -2.463 1.00 60.38 174 LEU A C 1
ATOM 1459 O O . LEU A 1 174 ? 7.716 -9.976 -1.692 1.00 60.38 174 LEU A O 1
ATOM 1463 N N . MET A 1 175 ? 6.407 -10.795 -3.326 1.00 59.62 175 MET A N 1
ATOM 1464 C CA . MET A 1 175 ? 5.404 -9.742 -3.220 1.00 59.62 175 MET A CA 1
ATOM 1465 C C . MET A 1 175 ? 4.683 -9.927 -1.896 1.00 59.62 175 MET A C 1
ATOM 1467 O O . MET A 1 175 ? 3.956 -10.898 -1.694 1.00 59.62 175 MET A O 1
ATOM 1471 N N . VAL A 1 176 ? 4.930 -8.994 -0.982 1.00 56.53 176 VAL A N 1
ATOM 1472 C CA . VAL A 1 176 ? 4.340 -9.058 0.342 1.00 56.53 176 VAL A CA 1
ATOM 1473 C C . VAL A 1 176 ? 2.882 -8.693 0.160 1.00 56.53 176 VAL A C 1
ATOM 1475 O O . VAL A 1 176 ? 2.053 -9.539 0.476 1.00 56.53 176 VAL A O 1
ATOM 1478 N N . VAL A 1 177 ? 2.569 -7.501 -0.388 1.00 64.19 177 VAL A N 1
ATOM 1479 C CA . VAL A 1 177 ? 1.192 -6.959 -0.453 1.00 64.19 177 VAL A CA 1
ATOM 1480 C C . VAL A 1 177 ? 0.984 -5.877 -1.515 1.00 64.19 177 VAL A C 1
ATOM 1482 O O . VAL A 1 177 ? 1.914 -5.183 -1.922 1.00 64.19 177 VAL A O 1
ATOM 1485 N N . ARG A 1 178 ? -0.281 -5.689 -1.903 1.00 66.25 178 ARG A N 1
ATOM 1486 C CA . ARG A 1 178 ? -0.807 -4.496 -2.562 1.00 66.25 178 ARG A CA 1
ATOM 1487 C C . ARG A 1 178 ? -1.681 -3.676 -1.597 1.00 66.25 178 ARG A C 1
ATOM 1489 O O . ARG A 1 178 ? -2.702 -4.156 -1.114 1.00 66.25 178 ARG A O 1
ATOM 1496 N N . THR A 1 179 ? -1.288 -2.439 -1.317 1.00 61.19 179 THR A N 1
ATOM 1497 C CA . THR A 1 179 ? -2.000 -1.518 -0.416 1.00 61.19 179 THR A CA 1
ATOM 1498 C C . THR A 1 179 ? -2.266 -0.160 -1.082 1.00 61.19 179 THR A C 1
ATOM 1500 O O . THR A 1 179 ? -2.015 0.014 -2.276 1.00 61.19 179 THR A O 1
ATOM 1503 N N . TYR A 1 180 ? -2.811 0.803 -0.341 1.00 59.78 180 TYR A N 1
ATOM 1504 C CA . TYR A 1 180 ? -3.133 2.146 -0.799 1.00 59.78 180 TYR A CA 1
ATOM 1505 C C . TYR A 1 180 ? -2.652 3.197 0.206 1.00 59.78 180 TYR A C 1
ATOM 1507 O O . TYR A 1 180 ? -3.047 3.196 1.368 1.00 59.78 180 TYR A O 1
ATOM 1515 N N . LYS A 1 181 ? -1.819 4.135 -0.253 1.00 59.09 181 LYS A N 1
ATOM 1516 C CA . LYS A 1 181 ? -1.299 5.246 0.558 1.00 59.09 181 LYS A CA 1
ATOM 1517 C C . LYS A 1 181 ? -1.435 6.539 -0.234 1.00 59.09 181 LYS A C 1
ATOM 1519 O O . LYS A 1 181 ? -1.020 6.591 -1.386 1.00 59.09 181 LYS A O 1
ATOM 1524 N N . GLN A 1 182 ? -1.992 7.586 0.383 1.00 57.03 182 GLN A N 1
ATOM 1525 C CA . GLN A 1 182 ? -2.095 8.932 -0.211 1.00 57.03 182 GLN A CA 1
ATOM 1526 C C . GLN A 1 182 ? -2.633 8.945 -1.658 1.00 57.03 182 GLN A C 1
ATOM 1528 O O . GLN A 1 182 ? -2.006 9.506 -2.554 1.00 57.03 182 GLN A O 1
ATOM 1533 N N . GLU A 1 183 ? -3.783 8.318 -1.905 1.00 57.94 183 GLU A N 1
ATOM 1534 C CA . GLU A 1 183 ? -4.399 8.297 -3.245 1.00 57.94 183 GLU A CA 1
ATOM 1535 C C . GLU A 1 183 ? -3.689 7.456 -4.305 1.00 57.94 183 GLU A C 1
ATOM 1537 O O . GLU A 1 183 ? -3.993 7.551 -5.493 1.00 57.94 183 GLU A O 1
ATOM 1542 N N . GLN A 1 184 ? -2.763 6.593 -3.889 1.00 65.00 184 GLN A N 1
ATOM 1543 C CA . GLN A 1 184 ? -1.957 5.788 -4.794 1.00 65.00 184 GLN A CA 1
ATOM 1544 C C . GLN A 1 184 ? -1.931 4.333 -4.363 1.00 65.00 184 GLN A C 1
ATOM 1546 O O . GLN A 1 184 ? -1.759 4.011 -3.187 1.00 65.00 184 GLN A O 1
ATOM 1551 N N . SER A 1 185 ? -2.042 3.449 -5.345 1.00 73.62 185 SER A N 1
ATOM 1552 C CA . SER A 1 185 ? -1.787 2.025 -5.176 1.00 73.62 185 SER A CA 1
ATOM 1553 C C . SER A 1 185 ? -0.305 1.816 -4.878 1.00 73.62 185 SER A C 1
ATOM 1555 O O . SER A 1 185 ? 0.551 2.381 -5.557 1.00 73.62 185 SER A O 1
ATOM 1557 N N . VAL A 1 186 ? 0.012 1.027 -3.862 1.00 75.25 186 VAL A N 1
ATOM 1558 C CA . VAL A 1 186 ? 1.374 0.758 -3.403 1.00 75.25 186 VAL A CA 1
ATOM 1559 C C . VAL A 1 186 ? 1.614 -0.744 -3.405 1.00 75.25 186 VAL A C 1
ATOM 1561 O O . VAL A 1 186 ? 0.848 -1.500 -2.817 1.00 75.25 186 VAL A O 1
ATOM 1564 N N . TYR A 1 187 ? 2.691 -1.178 -4.045 1.00 78.75 187 TYR A N 1
ATOM 1565 C CA . TYR A 1 187 ? 3.115 -2.575 -4.102 1.00 78.75 187 TYR A CA 1
ATOM 1566 C C . TYR A 1 187 ? 4.344 -2.758 -3.225 1.00 78.75 187 TYR A C 1
ATOM 1568 O O . TYR A 1 187 ? 5.352 -2.094 -3.453 1.00 78.75 187 TYR A O 1
ATOM 1576 N N . VAL A 1 188 ? 4.246 -3.641 -2.238 1.00 76.12 188 VAL A N 1
ATOM 1577 C CA . VAL A 1 188 ? 5.176 -3.774 -1.117 1.00 76.12 188 VAL A CA 1
ATOM 1578 C C . VAL A 1 188 ? 5.938 -5.095 -1.223 1.00 76.12 188 VAL A C 1
ATOM 1580 O O . VAL A 1 188 ? 5.327 -6.155 -1.373 1.00 76.12 188 VAL A O 1
ATOM 1583 N N . TYR A 1 189 ? 7.265 -5.042 -1.106 1.00 78.94 189 TYR A N 1
ATOM 1584 C CA . TYR A 1 189 ? 8.166 -6.190 -1.237 1.00 78.94 189 TYR A CA 1
ATOM 1585 C C . TYR A 1 189 ? 9.166 -6.246 -0.078 1.00 78.94 189 TYR A C 1
ATOM 1587 O O . TYR A 1 189 ? 9.744 -5.228 0.309 1.00 78.94 189 TYR A O 1
ATOM 1595 N N . GLN A 1 190 ? 9.409 -7.451 0.434 1.00 74.69 190 GLN A N 1
ATOM 1596 C CA . GLN A 1 190 ? 10.439 -7.752 1.426 1.00 74.69 190 GLN A CA 1
ATOM 1597 C C . GLN A 1 190 ? 11.313 -8.862 0.844 1.00 74.69 190 GLN A C 1
ATOM 1599 O O . GLN A 1 190 ? 10.823 -9.952 0.540 1.00 74.69 190 GLN A O 1
ATOM 1604 N N . LEU A 1 191 ? 12.597 -8.574 0.655 1.00 77.56 191 LEU A N 1
ATOM 1605 C CA . LEU A 1 191 ? 13.558 -9.543 0.150 1.00 77.56 191 LEU A CA 1
ATOM 1606 C C . LEU A 1 191 ? 13.991 -10.488 1.285 1.00 77.56 191 LEU A C 1
ATOM 1608 O O . LEU A 1 191 ? 13.952 -10.105 2.460 1.00 77.56 191 LEU A O 1
ATOM 1612 N N . PRO A 1 192 ? 14.418 -11.726 0.977 1.00 74.81 192 PRO A N 1
ATOM 1613 C CA . PRO A 1 192 ? 14.863 -12.687 1.987 1.00 74.81 192 PRO A CA 1
ATOM 1614 C C . PRO A 1 192 ? 15.960 -12.152 2.921 1.00 74.81 192 PRO A C 1
ATOM 1616 O O . PRO A 1 192 ? 15.994 -12.497 4.102 1.00 74.81 192 PRO A O 1
ATOM 1619 N N . GLU A 1 193 ? 16.838 -11.287 2.417 1.00 73.06 193 GLU A N 1
ATOM 1620 C CA . GLU A 1 193 ? 17.965 -10.712 3.157 1.00 73.06 193 GLU A CA 1
ATOM 1621 C C . GLU A 1 193 ? 17.528 -9.651 4.183 1.00 73.06 193 GLU A C 1
ATOM 1623 O O . GLU A 1 193 ? 18.255 -9.368 5.139 1.00 73.06 193 GLU A O 1
ATOM 1628 N N . ASP A 1 194 ? 16.318 -9.104 4.040 1.00 69.06 194 ASP A N 1
ATOM 1629 C CA . ASP A 1 194 ? 15.780 -8.051 4.907 1.00 69.06 194 ASP A CA 1
ATOM 1630 C C . ASP A 1 194 ? 15.291 -8.577 6.265 1.00 69.06 194 ASP A C 1
ATOM 1632 O O . ASP A 1 194 ? 14.832 -7.814 7.111 1.00 69.06 194 ASP A O 1
ATOM 1636 N N . GLN A 1 195 ? 15.378 -9.884 6.522 1.00 64.06 195 GLN A N 1
ATOM 1637 C CA . GLN A 1 195 ? 14.952 -10.465 7.800 1.00 64.06 195 GLN A CA 1
ATOM 1638 C C . GLN A 1 195 ? 15.839 -10.023 8.977 1.00 64.06 195 GLN A C 1
ATOM 1640 O O . GLN A 1 195 ? 15.379 -9.984 10.119 1.00 64.06 195 GLN A O 1
ATOM 1645 N N . THR A 1 196 ? 17.099 -9.661 8.697 1.00 59.47 196 THR A N 1
ATOM 1646 C CA . THR A 1 196 ? 18.064 -9.187 9.711 1.00 59.47 196 THR A CA 1
ATOM 1647 C C . THR A 1 196 ? 17.961 -7.676 9.952 1.00 59.47 196 THR A C 1
ATOM 1649 O O . THR A 1 196 ? 18.201 -7.209 11.063 1.00 59.47 196 THR A O 1
ATOM 1652 N N . PHE A 1 197 ? 17.585 -6.917 8.919 1.00 59.66 197 PHE A N 1
ATOM 1653 C CA . PHE A 1 197 ? 17.342 -5.476 8.967 1.00 59.66 197 PHE A CA 1
ATOM 1654 C C . PHE A 1 197 ? 16.020 -5.218 8.250 1.00 59.66 197 PHE A C 1
ATOM 1656 O O . PHE A 1 197 ? 16.036 -5.188 7.017 1.00 59.66 197 PHE A O 1
ATOM 1663 N N . PRO A 1 198 ? 14.894 -5.087 8.981 1.00 62.47 198 PRO A N 1
ATOM 1664 C CA . PRO A 1 198 ? 13.590 -4.995 8.352 1.00 62.47 198 PRO A CA 1
ATOM 1665 C C . PRO A 1 198 ? 13.601 -3.813 7.386 1.00 62.47 198 PRO A C 1
ATOM 1667 O O . PRO A 1 198 ? 13.793 -2.660 7.758 1.00 62.47 198 PRO A O 1
ATOM 1670 N N . CYS A 1 199 ? 13.501 -4.131 6.107 1.00 66.44 199 CYS A N 1
ATOM 1671 C CA . CYS A 1 199 ? 13.554 -3.180 5.020 1.00 66.44 199 CYS A CA 1
ATOM 1672 C C . CYS A 1 199 ? 12.486 -3.597 4.027 1.00 66.44 199 CYS A C 1
ATOM 1674 O O . CYS A 1 199 ? 12.327 -4.781 3.725 1.00 66.44 199 CYS A O 1
ATOM 1676 N N . VAL A 1 200 ? 11.722 -2.623 3.561 1.00 70.88 200 VAL A N 1
ATOM 1677 C CA . VAL A 1 200 ? 10.563 -2.853 2.714 1.00 70.88 200 VAL A CA 1
ATOM 1678 C C . VAL A 1 200 ? 10.683 -1.927 1.517 1.00 70.88 200 VAL A C 1
ATOM 1680 O O . VAL A 1 200 ? 10.884 -0.725 1.667 1.00 70.88 200 VAL A O 1
ATOM 1683 N N . ARG A 1 201 ? 10.611 -2.485 0.310 1.00 76.62 201 ARG A N 1
ATOM 1684 C CA . ARG A 1 201 ? 10.574 -1.692 -0.923 1.00 76.62 201 ARG A CA 1
ATOM 1685 C C . ARG A 1 201 ? 9.144 -1.527 -1.376 1.00 76.62 201 ARG A C 1
ATOM 1687 O O . ARG A 1 201 ? 8.327 -2.432 -1.219 1.00 76.62 201 ARG A O 1
ATOM 1694 N N . ASN A 1 202 ? 8.865 -0.377 -1.962 1.00 78.06 202 ASN A N 1
ATOM 1695 C CA . ASN A 1 202 ? 7.531 0.008 -2.348 1.00 78.06 202 ASN A CA 1
ATOM 1696 C C . ASN A 1 202 ? 7.527 0.622 -3.748 1.00 78.06 202 ASN A C 1
ATOM 1698 O O . ASN A 1 202 ? 8.284 1.548 -4.037 1.00 78.06 202 ASN A O 1
ATOM 1702 N N . PHE A 1 203 ? 6.588 0.188 -4.585 1.00 79.44 203 PHE A N 1
ATOM 1703 C CA . PHE A 1 203 ? 6.257 0.870 -5.831 1.00 79.44 203 PHE A CA 1
ATOM 1704 C C . PHE A 1 203 ? 4.899 1.540 -5.697 1.00 79.44 203 PHE A C 1
ATOM 1706 O O . PHE A 1 203 ? 3.877 0.867 -5.606 1.00 79.44 203 PHE A O 1
ATOM 1713 N N . SER A 1 204 ? 4.869 2.868 -5.717 1.00 79.38 204 SER A N 1
ATOM 1714 C CA . SER A 1 204 ? 3.626 3.636 -5.763 1.00 79.38 204 SER A CA 1
ATOM 1715 C C . SER A 1 204 ? 3.223 3.876 -7.216 1.00 79.38 204 SER A C 1
ATOM 1717 O O . SER A 1 204 ? 3.948 4.542 -7.957 1.00 79.38 204 SER A O 1
ATOM 1719 N N . CYS A 1 205 ? 2.069 3.358 -7.636 1.00 82.44 205 CYS A N 1
ATOM 1720 C CA . CYS A 1 205 ? 1.457 3.713 -8.908 1.00 82.44 205 CYS A CA 1
ATOM 1721 C C . CYS A 1 205 ? 0.874 5.126 -8.811 1.00 82.44 205 CYS A C 1
ATOM 1723 O O . CYS A 1 205 ? -0.042 5.391 -8.035 1.00 82.44 205 CYS A O 1
ATOM 1725 N N . LYS A 1 206 ? 1.397 6.043 -9.625 1.00 79.81 206 LYS A N 1
ATOM 1726 C CA . LYS A 1 206 ? 0.922 7.431 -9.731 1.00 79.81 206 LYS A CA 1
ATOM 1727 C C . LYS A 1 206 ? -0.255 7.579 -10.699 1.00 79.81 206 LYS A C 1
ATOM 1729 O O . LYS A 1 206 ? -0.768 8.681 -10.864 1.00 79.81 206 LYS A O 1
ATOM 1734 N N . GLY A 1 207 ? -0.657 6.488 -11.349 1.00 79.44 207 GLY A N 1
ATOM 1735 C CA . GLY A 1 207 ? -1.704 6.452 -12.362 1.00 79.44 207 GLY A CA 1
ATOM 1736 C C . GLY A 1 207 ? -1.166 6.127 -13.754 1.00 79.44 207 GLY A C 1
ATOM 1737 O O . GLY A 1 207 ? -0.104 5.522 -13.916 1.00 79.44 207 GLY A O 1
ATOM 1738 N N . MET A 1 208 ? -1.932 6.509 -14.773 1.00 85.94 208 MET A N 1
ATOM 1739 C CA . MET A 1 208 ? -1.618 6.263 -16.180 1.00 85.94 208 MET A CA 1
ATOM 1740 C C . MET A 1 208 ? -1.265 7.556 -16.910 1.00 85.94 208 MET A C 1
ATOM 1742 O O . MET A 1 208 ? -1.717 8.639 -16.538 1.00 85.94 208 MET A O 1
ATOM 1746 N N . THR A 1 209 ? -0.520 7.423 -18.004 1.00 84.88 209 THR A N 1
ATOM 1747 C CA . THR A 1 209 ? -0.370 8.495 -18.997 1.00 84.88 209 THR A CA 1
ATOM 1748 C C . THR A 1 209 ? -1.721 8.844 -19.633 1.00 84.88 209 THR A C 1
ATOM 1750 O O . THR A 1 209 ? -2.639 8.020 -19.648 1.00 84.88 209 THR A O 1
ATOM 1753 N N . GLU A 1 210 ? -1.865 10.055 -20.186 1.00 83.31 210 GLU A N 1
ATOM 1754 C CA . GLU A 1 210 ? -3.135 10.513 -20.785 1.00 83.31 210 GLU A CA 1
ATOM 1755 C C . GLU A 1 210 ? -3.621 9.596 -21.921 1.00 83.31 210 GLU A C 1
ATOM 1757 O O . GLU A 1 210 ? -4.816 9.321 -22.049 1.00 83.31 210 GLU A O 1
ATOM 1762 N N . ASP A 1 211 ? -2.687 9.065 -22.716 1.00 87.69 211 ASP A N 1
ATOM 1763 C CA . ASP A 1 211 ? -2.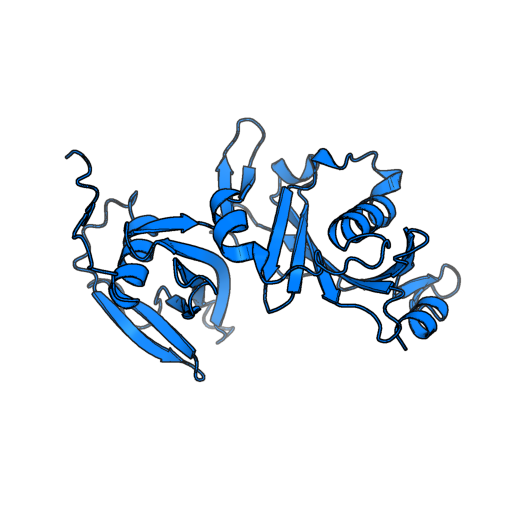951 8.101 -23.790 1.00 87.69 211 ASP A CA 1
ATOM 1764 C C . ASP A 1 211 ? -3.238 6.673 -23.283 1.00 87.69 211 ASP A C 1
ATOM 1766 O O . ASP A 1 211 ? -3.538 5.772 -24.073 1.00 87.69 211 ASP A O 1
ATOM 1770 N N . LYS A 1 212 ? -3.157 6.464 -21.960 1.00 88.12 212 LYS A N 1
ATOM 1771 C CA . LYS A 1 212 ? -3.325 5.189 -21.252 1.00 88.12 212 LYS A CA 1
ATOM 1772 C C . LYS A 1 212 ? -2.405 4.085 -21.764 1.00 88.12 212 LYS A C 1
ATOM 1774 O O . LYS A 1 212 ? -2.752 2.902 -21.669 1.00 88.12 212 LYS A O 1
ATOM 1779 N N . LYS A 1 213 ? -1.259 4.441 -22.347 1.00 91.19 213 LYS A N 1
ATOM 1780 C CA . LYS A 1 213 ? -0.279 3.477 -22.852 1.00 91.19 213 LYS A CA 1
ATOM 1781 C C . LYS A 1 213 ? 0.649 2.975 -21.751 1.00 91.19 213 LYS A C 1
ATOM 1783 O O . LYS A 1 213 ? 1.055 1.814 -21.802 1.00 91.19 213 LYS A O 1
ATOM 1788 N N . TYR A 1 214 ? 0.936 3.802 -20.750 1.00 90.62 214 TYR A N 1
ATOM 1789 C CA . TYR A 1 214 ? 1.850 3.462 -19.666 1.00 90.62 214 TYR A CA 1
ATOM 1790 C C . TYR A 1 214 ? 1.190 3.608 -18.294 1.00 90.62 214 TYR A C 1
ATOM 1792 O O . TYR A 1 214 ? 0.380 4.512 -18.082 1.00 90.62 214 TYR A O 1
ATOM 1800 N N . TYR A 1 215 ? 1.583 2.746 -17.357 1.00 90.19 215 TYR A N 1
ATOM 1801 C CA . TYR A 1 215 ? 1.488 3.038 -15.926 1.00 90.19 215 TYR A CA 1
ATOM 1802 C C . TYR A 1 215 ? 2.747 3.772 -15.477 1.00 90.19 215 TYR A C 1
ATOM 1804 O O . TYR A 1 215 ? 3.841 3.438 -15.933 1.00 90.19 215 TYR A O 1
ATOM 1812 N N . ILE A 1 216 ? 2.591 4.743 -14.581 1.00 87.19 216 ILE A N 1
ATOM 1813 C CA . ILE A 1 216 ? 3.684 5.511 -13.985 1.00 87.19 216 ILE A CA 1
ATOM 1814 C C . ILE A 1 216 ? 3.868 5.015 -12.551 1.00 87.19 216 ILE A C 1
ATOM 1816 O O . ILE A 1 216 ? 2.937 5.078 -11.750 1.00 87.19 216 ILE A O 1
ATOM 1820 N N . PHE A 1 217 ? 5.065 4.548 -12.215 1.00 86.75 217 PHE A N 1
ATOM 1821 C CA . PHE A 1 217 ? 5.425 4.091 -10.877 1.00 86.75 217 PHE A CA 1
ATOM 1822 C C . PHE A 1 217 ? 6.533 4.958 -10.289 1.00 86.75 217 PHE A C 1
ATOM 1824 O O . PHE A 1 217 ? 7.420 5.414 -11.006 1.00 86.75 217 PHE A O 1
ATOM 1831 N N . ALA A 1 218 ? 6.506 5.150 -8.976 1.00 82.75 218 ALA A N 1
ATOM 1832 C CA . ALA A 1 218 ? 7.619 5.685 -8.208 1.00 82.75 218 ALA A CA 1
ATOM 1833 C C . ALA A 1 218 ? 8.130 4.608 -7.254 1.00 82.75 218 ALA A C 1
ATOM 1835 O O . ALA A 1 218 ? 7.340 4.035 -6.503 1.00 82.75 218 ALA A O 1
ATOM 1836 N N . ASP A 1 219 ? 9.433 4.358 -7.290 1.00 80.00 219 ASP A N 1
ATOM 1837 C CA . ASP A 1 219 ? 10.115 3.460 -6.362 1.00 80.00 219 ASP A CA 1
ATOM 1838 C C . ASP A 1 219 ? 10.586 4.224 -5.124 1.00 80.00 219 ASP A C 1
ATOM 1840 O O . ASP A 1 219 ? 11.036 5.369 -5.238 1.00 80.00 219 ASP A O 1
ATOM 1844 N N . TYR A 1 220 ? 10.436 3.605 -3.955 1.00 74.81 220 TYR A N 1
ATOM 1845 C CA . TYR A 1 220 ? 10.975 4.065 -2.682 1.00 74.81 220 TYR A CA 1
ATOM 1846 C C . TYR A 1 220 ? 11.233 2.886 -1.735 1.00 74.81 220 TYR A C 1
ATOM 1848 O O . TYR A 1 220 ? 10.585 1.844 -1.794 1.00 74.81 220 TYR A O 1
ATOM 1856 N N . THR A 1 221 ? 12.195 3.053 -0.830 1.00 66.38 221 THR A N 1
ATOM 1857 C CA . THR A 1 221 ? 12.577 2.042 0.167 1.00 66.38 221 THR A CA 1
ATOM 1858 C C . THR A 1 221 ? 12.386 2.597 1.574 1.00 66.38 221 THR A C 1
ATOM 1860 O O . THR A 1 221 ? 12.901 3.673 1.882 1.00 66.38 221 THR A O 1
ATOM 1863 N N . ASP A 1 222 ? 11.674 1.843 2.409 1.00 65.12 222 ASP A N 1
ATOM 1864 C CA . ASP A 1 222 ? 11.448 2.117 3.825 1.00 65.12 222 ASP A CA 1
ATOM 1865 C C . ASP A 1 222 ? 12.381 1.238 4.673 1.00 65.12 222 ASP A C 1
ATOM 1867 O O . ASP A 1 222 ? 12.366 0.008 4.577 1.00 65.12 222 ASP A O 1
ATOM 1871 N N . TYR A 1 223 ? 13.193 1.872 5.521 1.00 57.03 223 TYR A N 1
ATOM 1872 C CA . TYR A 1 223 ? 14.076 1.191 6.471 1.00 57.03 223 TYR A CA 1
ATOM 1873 C C . TYR A 1 223 ? 13.469 1.199 7.868 1.00 57.03 223 TYR A C 1
ATOM 1875 O O . TYR A 1 223 ? 13.058 2.257 8.342 1.00 57.03 223 TYR A O 1
ATOM 1883 N N . TYR A 1 224 ? 13.519 0.054 8.548 1.00 57.19 224 TYR A N 1
ATOM 1884 C CA . TYR A 1 224 ? 13.124 -0.099 9.943 1.00 57.19 224 TYR A CA 1
ATOM 1885 C C . TYR A 1 224 ? 14.372 -0.413 10.774 1.00 57.19 224 TYR A C 1
ATOM 1887 O O . TYR A 1 224 ? 15.050 -1.425 10.571 1.00 57.19 224 TYR A O 1
ATOM 1895 N N . THR A 1 225 ? 14.720 0.468 11.710 1.00 48.81 225 THR A N 1
ATOM 1896 C CA . THR A 1 225 ? 15.863 0.247 12.606 1.00 48.81 225 THR A CA 1
ATOM 1897 C C . THR A 1 225 ? 15.443 -0.561 13.837 1.00 48.81 225 THR A C 1
ATOM 1899 O O . THR A 1 225 ? 14.335 -0.425 14.345 1.00 48.81 225 THR A O 1
ATOM 1902 N N . HIS A 1 226 ? 16.332 -1.438 14.315 1.00 38.41 226 HIS A N 1
ATOM 1903 C CA . HIS A 1 226 ? 16.124 -2.228 15.530 1.00 38.41 226 HIS A CA 1
ATOM 1904 C C . HIS A 1 226 ? 16.782 -1.537 16.735 1.00 38.41 226 HIS A C 1
ATOM 1906 O O . HIS A 1 226 ? 17.966 -1.198 16.678 1.00 38.41 226 HIS A O 1
ATOM 1912 N N . GLY A 1 227 ? 16.043 -1.374 17.838 1.00 44.47 227 GLY A N 1
ATOM 1913 C CA . GLY A 1 227 ? 16.576 -0.962 19.151 1.00 44.47 227 GLY A CA 1
ATOM 1914 C C . GLY A 1 227 ? 15.859 0.219 19.810 1.00 44.47 227 GLY A C 1
ATOM 1915 O O . GLY A 1 227 ? 15.931 0.374 21.025 1.00 44.47 227 GLY A O 1
ATOM 1916 N N . TYR A 1 228 ? 15.124 0.991 19.023 1.00 42.38 228 TYR A N 1
ATOM 1917 C CA . TYR A 1 228 ? 14.044 1.881 19.437 1.00 42.38 228 TYR A CA 1
ATOM 1918 C C . TYR A 1 228 ? 12.906 1.616 18.440 1.00 42.38 228 TYR A C 1
ATOM 1920 O O . TYR A 1 228 ? 13.168 1.035 17.390 1.00 42.38 228 TYR A O 1
ATOM 1928 N N . GLU A 1 229 ? 11.663 1.895 18.810 1.00 45.50 229 GLU A N 1
ATOM 1929 C CA . GLU A 1 229 ? 10.438 1.672 18.017 1.00 45.50 229 GLU A CA 1
ATOM 1930 C C . GLU A 1 229 ? 10.626 1.900 16.500 1.00 45.50 229 GLU A C 1
ATOM 1932 O O . GLU A 1 229 ? 11.470 2.709 16.130 1.00 45.50 229 GLU A O 1
ATOM 1937 N N . PRO A 1 230 ? 9.898 1.191 15.612 1.00 46.88 230 PRO A N 1
ATOM 1938 C CA . PRO A 1 230 ? 10.150 1.193 14.167 1.00 46.88 230 PRO A CA 1
ATOM 1939 C C . PRO A 1 230 ? 10.234 2.613 13.580 1.00 46.88 230 PRO A C 1
ATOM 1941 O O . PRO A 1 230 ? 9.219 3.213 13.245 1.00 46.88 230 PRO A O 1
ATOM 1944 N N . VAL A 1 231 ? 11.454 3.140 13.429 1.00 43.56 231 VAL A N 1
ATOM 1945 C CA . VAL A 1 231 ? 11.688 4.472 12.861 1.00 43.56 231 VAL A CA 1
ATOM 1946 C C . VAL A 1 231 ? 11.710 4.346 11.345 1.00 43.56 231 VAL A C 1
ATOM 1948 O O . VAL A 1 231 ? 12.659 3.791 10.788 1.00 43.56 231 VAL A O 1
ATOM 1951 N N . PHE A 1 232 ? 10.696 4.895 10.675 1.00 45.12 232 PHE A N 1
ATOM 1952 C CA . PHE A 1 232 ? 10.671 5.032 9.220 1.00 45.12 232 PHE A CA 1
ATOM 1953 C C . PHE A 1 232 ? 11.635 6.135 8.790 1.00 45.12 232 PHE A C 1
ATOM 1955 O O . PHE A 1 232 ? 11.286 7.316 8.724 1.00 45.12 232 PHE A O 1
ATOM 1962 N N . THR A 1 233 ? 12.863 5.767 8.440 1.00 42.00 233 THR A N 1
ATOM 1963 C CA . THR A 1 233 ? 13.739 6.721 7.751 1.00 42.00 233 THR A CA 1
ATOM 1964 C C . THR A 1 233 ? 13.450 6.673 6.251 1.00 42.00 233 THR A C 1
ATOM 1966 O O . THR A 1 233 ? 13.906 5.786 5.537 1.00 42.00 233 THR A O 1
ATOM 1969 N N . HIS A 1 234 ? 12.655 7.631 5.765 1.00 44.94 234 HIS A N 1
ATOM 1970 C CA . HIS A 1 234 ? 12.408 7.838 4.335 1.00 44.94 234 HIS A CA 1
ATOM 1971 C C . HIS A 1 234 ? 13.685 8.367 3.660 1.00 44.94 234 HIS A C 1
ATOM 1973 O O . HIS A 1 234 ? 13.840 9.577 3.517 1.00 44.94 234 HIS A O 1
ATOM 1979 N N . TYR A 1 235 ? 14.622 7.507 3.253 1.00 41.66 235 TYR A N 1
ATOM 1980 C CA . TYR A 1 235 ? 15.805 7.942 2.499 1.00 41.66 235 TYR A CA 1
ATOM 1981 C C . TYR A 1 235 ? 16.375 6.826 1.608 1.00 41.66 235 TYR A C 1
ATOM 1983 O O . TYR A 1 235 ? 16.958 5.884 2.121 1.00 41.66 235 TYR A O 1
ATOM 1991 N N . GLN A 1 236 ? 16.306 6.986 0.273 1.00 45.16 236 GLN A N 1
ATOM 1992 C CA . GLN A 1 236 ? 17.498 7.246 -0.571 1.00 45.16 236 GLN A CA 1
ATOM 1993 C C . GLN A 1 236 ? 17.248 7.251 -2.091 1.00 45.16 236 GLN A C 1
ATOM 1995 O O . GLN A 1 236 ? 18.049 7.856 -2.802 1.00 45.16 236 GLN A O 1
ATOM 2000 N N . TYR A 1 237 ? 16.157 6.688 -2.619 1.00 52.34 237 TYR A N 1
ATOM 2001 C CA . TYR A 1 237 ? 15.946 6.663 -4.075 1.00 52.34 237 TYR A CA 1
ATOM 2002 C C . TYR A 1 237 ? 14.482 6.889 -4.437 1.00 52.34 237 TYR A C 1
ATOM 2004 O O . TYR A 1 237 ? 13.682 5.977 -4.319 1.00 52.34 237 TYR A O 1
ATOM 2012 N N . LEU A 1 238 ? 14.150 8.098 -4.900 1.00 63.06 238 LEU A N 1
ATOM 2013 C CA . LEU A 1 238 ? 12.932 8.344 -5.671 1.00 63.06 238 LEU A CA 1
ATOM 2014 C C . LEU A 1 238 ? 13.345 8.380 -7.141 1.00 63.06 238 LEU A C 1
ATOM 2016 O O . LEU A 1 238 ? 13.872 9.382 -7.628 1.00 63.06 238 LEU A O 1
ATOM 2020 N N . THR A 1 239 ? 13.173 7.260 -7.828 1.00 76.12 239 THR A N 1
ATOM 2021 C CA . THR A 1 239 ? 13.262 7.199 -9.287 1.00 76.12 239 THR A CA 1
ATOM 2022 C C . THR A 1 239 ? 11.906 6.761 -9.802 1.00 76.12 239 THR A C 1
ATOM 2024 O O . THR A 1 239 ? 11.272 5.864 -9.242 1.00 76.12 239 THR A O 1
ATOM 2027 N N . SER A 1 240 ? 11.444 7.415 -10.858 1.00 85.50 240 SER A N 1
ATOM 2028 C CA . SER A 1 240 ? 10.192 7.033 -11.495 1.00 85.50 240 SER A CA 1
ATOM 2029 C C . SER A 1 240 ? 10.451 6.030 -12.616 1.00 85.50 240 SER A C 1
ATOM 2031 O O . SER A 1 240 ? 11.533 5.994 -13.212 1.00 85.50 240 SER A O 1
ATOM 2033 N N . TYR A 1 241 ? 9.447 5.220 -12.910 1.00 90.12 241 TYR A N 1
ATOM 2034 C CA . TYR A 1 241 ? 9.436 4.264 -14.003 1.00 90.12 241 TYR A CA 1
ATOM 2035 C C . TYR A 1 241 ? 8.119 4.372 -14.750 1.00 90.12 241 TYR A C 1
ATOM 2037 O O . TYR A 1 241 ? 7.085 4.699 -14.169 1.00 90.12 241 TYR A O 1
ATOM 2045 N N . VAL A 1 242 ? 8.146 4.056 -16.037 1.00 91.12 242 VAL A N 1
ATOM 2046 C CA . VAL A 1 242 ? 6.929 3.756 -16.783 1.00 91.12 242 VAL A CA 1
ATOM 2047 C C . VAL A 1 242 ? 6.951 2.326 -17.274 1.00 91.12 242 VAL A C 1
ATOM 2049 O O . VAL A 1 242 ? 7.985 1.849 -17.732 1.00 91.12 242 VAL A O 1
ATOM 2052 N N . VAL A 1 243 ? 5.799 1.664 -17.199 1.00 93.25 243 VAL A N 1
ATOM 2053 C CA . VAL A 1 243 ? 5.600 0.301 -17.703 1.00 93.25 243 VAL A CA 1
ATOM 2054 C C . VAL A 1 243 ? 4.551 0.337 -18.802 1.00 93.25 243 VAL A C 1
ATOM 2056 O O . VAL A 1 243 ? 3.418 0.775 -18.584 1.00 93.25 243 VAL A O 1
ATOM 2059 N N . ASN A 1 244 ? 4.927 -0.102 -19.999 1.00 94.94 244 ASN A N 1
ATOM 2060 C CA . ASN A 1 244 ? 4.034 -0.166 -21.148 1.00 94.94 244 ASN A CA 1
ATOM 2061 C C . ASN A 1 244 ? 2.977 -1.260 -20.939 1.00 94.94 244 ASN A C 1
ATOM 2063 O O . ASN A 1 244 ? 3.308 -2.434 -20.771 1.00 94.94 244 ASN A O 1
ATOM 2067 N N . ARG A 1 245 ? 1.699 -0.883 -21.012 1.00 93.19 245 ARG A N 1
ATOM 2068 C CA . ARG A 1 245 ? 0.557 -1.772 -20.746 1.00 93.19 245 ARG A CA 1
ATOM 2069 C C . ARG A 1 245 ? 0.336 -2.844 -21.817 1.00 93.19 245 ARG A C 1
ATOM 2071 O O . ARG A 1 245 ? -0.403 -3.794 -21.583 1.00 93.19 245 ARG A O 1
ATOM 2078 N N . GLU A 1 246 ? 0.927 -2.696 -23.000 1.00 92.44 246 GLU A N 1
ATOM 2079 C CA . GLU A 1 246 ? 0.807 -3.662 -24.101 1.00 92.44 246 GLU A CA 1
ATOM 2080 C C . GLU A 1 246 ? 2.024 -4.581 -24.198 1.00 92.44 246 GLU A C 1
ATOM 2082 O O . GLU A 1 246 ? 1.876 -5.766 -24.491 1.00 92.44 246 GLU A O 1
ATOM 2087 N N . THR A 1 247 ? 3.225 -4.042 -23.970 1.00 94.25 247 THR A N 1
ATOM 2088 C CA . THR A 1 247 ? 4.479 -4.771 -24.218 1.00 94.25 247 THR A CA 1
ATOM 2089 C C . THR A 1 247 ? 5.216 -5.199 -22.954 1.00 94.25 247 THR A C 1
ATOM 2091 O O . THR A 1 247 ? 6.069 -6.077 -23.041 1.00 94.25 247 THR A O 1
ATOM 2094 N N . GLY A 1 248 ? 4.930 -4.591 -21.798 1.00 91.88 248 GLY A N 1
ATOM 2095 C CA . GLY A 1 248 ? 5.727 -4.764 -20.579 1.00 91.88 248 GLY A CA 1
ATOM 2096 C C . GLY A 1 248 ? 7.101 -4.083 -20.630 1.00 91.88 248 GLY A C 1
ATOM 2097 O O . GLY A 1 248 ? 7.928 -4.310 -19.757 1.00 91.88 248 GLY A O 1
ATOM 2098 N N . GLU A 1 249 ? 7.374 -3.258 -21.643 1.00 95.19 249 GLU A N 1
ATOM 2099 C CA . GLU A 1 249 ? 8.595 -2.448 -21.700 1.00 95.19 249 GLU A CA 1
ATOM 2100 C C . GLU A 1 249 ? 8.658 -1.485 -20.508 1.00 95.19 249 GLU A C 1
ATOM 2102 O O . GLU A 1 249 ? 7.683 -0.780 -20.231 1.00 95.19 249 GLU A O 1
ATOM 2107 N N . VAL A 1 250 ? 9.808 -1.444 -19.833 1.00 93.50 250 VAL A N 1
ATOM 2108 C CA . VAL A 1 250 ? 10.062 -0.562 -18.691 1.00 93.50 250 VAL A CA 1
ATOM 2109 C C . VAL A 1 250 ? 11.055 0.520 -19.095 1.00 93.50 250 VAL A C 1
ATOM 2111 O O . VAL A 1 250 ? 12.139 0.208 -19.582 1.00 93.50 250 VAL A O 1
ATOM 2114 N N . LEU A 1 251 ? 10.705 1.786 -18.859 1.00 90.50 251 LEU A N 1
ATOM 2115 C CA . LEU A 1 251 ? 11.626 2.917 -18.997 1.00 90.50 251 LEU A CA 1
ATOM 2116 C C . LEU A 1 251 ? 11.838 3.553 -17.627 1.00 90.50 251 LEU A C 1
ATOM 2118 O O . LEU A 1 251 ? 10.873 3.835 -16.914 1.00 90.50 251 LEU A O 1
ATOM 2122 N N . ARG A 1 252 ? 13.093 3.813 -17.270 1.00 89.06 252 ARG A N 1
ATOM 2123 C CA . ARG A 1 252 ? 13.456 4.498 -16.026 1.00 89.06 252 ARG A CA 1
ATOM 2124 C C . ARG A 1 252 ? 13.609 5.994 -16.275 1.00 89.06 252 ARG A C 1
ATOM 2126 O O . ARG A 1 252 ? 14.140 6.396 -17.300 1.00 89.06 252 ARG A O 1
ATOM 2133 N N . GLU A 1 253 ? 13.197 6.820 -15.319 1.00 85.44 253 GLU A N 1
ATOM 2134 C CA . GLU A 1 253 ? 13.305 8.284 -15.387 1.00 85.44 253 GLU A CA 1
ATOM 2135 C C . GLU A 1 253 ? 14.745 8.770 -15.558 1.00 85.44 253 GLU A C 1
ATOM 2137 O O . GLU A 1 253 ? 15.001 9.748 -16.265 1.00 85.44 253 GLU A O 1
ATOM 2142 N N . ARG A 1 254 ? 15.690 8.093 -14.902 1.00 82.38 254 ARG A N 1
ATOM 2143 C CA . ARG A 1 254 ? 17.111 8.423 -14.960 1.00 82.38 254 ARG A CA 1
ATOM 2144 C C . ARG A 1 254 ? 17.970 7.202 -15.221 1.00 82.38 254 ARG A C 1
ATOM 2146 O O . ARG A 1 254 ? 17.720 6.134 -14.673 1.00 82.38 254 ARG A O 1
ATOM 2153 N N . GLU A 1 255 ? 19.035 7.397 -15.980 1.00 82.12 255 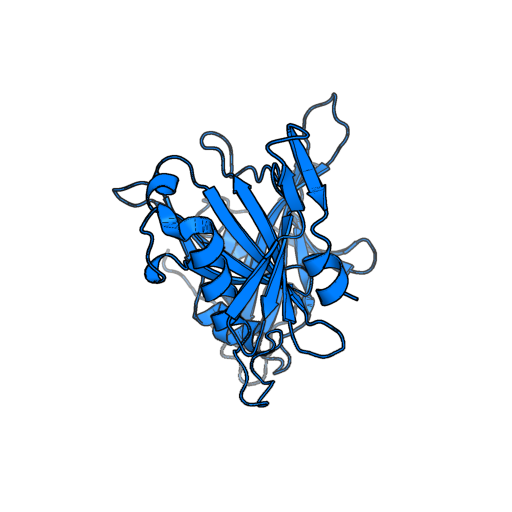GLU A N 1
ATOM 2154 C CA . GLU A 1 255 ? 20.024 6.370 -16.294 1.00 82.12 255 GLU A CA 1
ATOM 2155 C C . GLU A 1 255 ? 21.418 6.844 -15.901 1.00 82.12 255 GLU A C 1
ATOM 2157 O O . GLU A 1 255 ? 21.737 8.031 -15.997 1.00 82.12 255 GLU A O 1
ATOM 2162 N N . TRP A 1 256 ? 22.241 5.918 -15.415 1.00 81.69 256 TRP A N 1
ATOM 2163 C CA . TRP A 1 256 ? 23.631 6.209 -15.101 1.00 81.69 256 TRP A CA 1
ATOM 2164 C C . TRP A 1 256 ? 24.421 6.344 -16.402 1.00 81.69 256 TRP A C 1
ATOM 2166 O O . TRP A 1 256 ? 24.407 5.444 -17.240 1.00 81.69 256 TRP A O 1
ATOM 2176 N N . SER A 1 257 ? 25.112 7.466 -16.573 1.00 80.12 257 SER A N 1
ATOM 2177 C CA . SER A 1 257 ? 26.031 7.676 -17.685 1.00 80.12 257 SER A CA 1
ATOM 2178 C C . SER A 1 257 ? 27.442 7.296 -17.262 1.00 80.12 257 SER A C 1
ATOM 2180 O O . SER A 1 257 ? 28.040 7.983 -16.439 1.00 80.12 257 SER A O 1
ATOM 2182 N N . ASP A 1 258 ? 28.018 6.260 -17.872 1.00 84.50 258 ASP A N 1
ATOM 2183 C CA . ASP A 1 258 ? 29.430 5.899 -17.660 1.00 84.50 258 ASP A CA 1
ATOM 2184 C C . ASP A 1 258 ? 30.408 6.960 -18.198 1.00 84.50 258 ASP A C 1
ATOM 2186 O O . ASP A 1 258 ? 31.582 6.970 -17.830 1.00 84.50 258 ASP A O 1
ATOM 2190 N N . ILE A 1 259 ? 29.940 7.843 -19.089 1.00 87.31 259 ILE A N 1
ATOM 2191 C CA . ILE A 1 259 ? 30.747 8.919 -19.679 1.00 87.31 259 ILE A CA 1
ATOM 2192 C C . ILE A 1 259 ? 30.788 10.125 -18.742 1.00 87.31 259 ILE A C 1
ATOM 2194 O O . ILE A 1 259 ? 31.862 10.649 -18.455 1.00 87.31 259 ILE A O 1
ATOM 2198 N N . GLU A 1 260 ? 29.616 10.560 -18.280 1.00 82.44 260 GLU A N 1
ATOM 2199 C CA . GLU A 1 260 ? 29.475 11.755 -17.438 1.00 82.44 260 GLU A CA 1
ATOM 2200 C C . GLU A 1 260 ? 29.604 11.421 -15.938 1.00 82.44 260 GLU A C 1
ATOM 2202 O O . GLU A 1 260 ? 29.750 12.318 -15.112 1.00 82.44 260 GLU A O 1
ATOM 2207 N N . CYS A 1 261 ? 29.592 10.130 -15.579 1.00 82.81 261 CYS A N 1
ATOM 2208 C CA . CYS A 1 261 ? 29.599 9.616 -14.205 1.00 82.81 261 CYS A CA 1
ATOM 2209 C C . CYS A 1 261 ? 28.485 10.225 -13.337 1.00 82.81 261 CYS A C 1
ATOM 2211 O O . CYS A 1 261 ? 28.694 10.546 -12.164 1.00 82.81 261 CYS A O 1
ATOM 2213 N N . GLU A 1 262 ? 27.301 10.401 -13.922 1.00 79.62 262 GLU A N 1
ATOM 2214 C CA . GLU A 1 262 ? 26.133 10.974 -13.259 1.00 79.62 262 GLU A CA 1
ATOM 2215 C C . GLU A 1 262 ? 24.819 10.369 -13.773 1.00 79.62 262 GLU A C 1
ATOM 2217 O O . GLU A 1 262 ? 24.770 9.719 -14.820 1.00 79.62 262 GLU A O 1
ATOM 2222 N N . TRP A 1 263 ? 23.737 10.591 -13.024 1.00 77.88 263 TRP A N 1
ATOM 2223 C CA . TRP A 1 263 ? 22.383 10.185 -13.405 1.00 77.88 263 TRP A CA 1
ATOM 2224 C C . TRP A 1 263 ? 21.763 11.208 -14.359 1.00 77.88 263 TRP A C 1
ATOM 2226 O O . TRP A 1 263 ? 21.371 12.298 -13.934 1.00 77.88 263 TRP A O 1
ATOM 2236 N N . LEU A 1 264 ? 21.621 10.839 -15.630 1.00 81.31 264 LEU A N 1
ATOM 2237 C CA . LEU A 1 264 ? 21.010 11.666 -16.667 1.00 81.31 264 LEU A CA 1
ATOM 2238 C C . LEU A 1 264 ? 19.525 11.347 -16.827 1.00 81.31 264 LEU A C 1
ATOM 2240 O O . LEU A 1 264 ? 19.093 10.221 -16.602 1.00 81.31 264 LEU A O 1
ATOM 2244 N N . TYR A 1 265 ? 18.736 12.341 -17.236 1.00 82.62 265 TYR A N 1
ATOM 2245 C CA . TYR A 1 265 ? 17.316 12.147 -17.525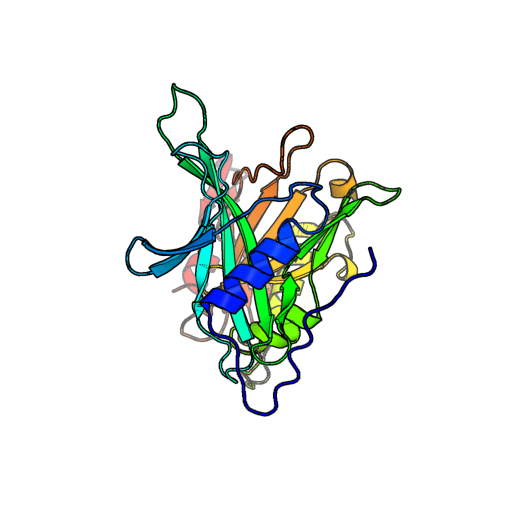 1.00 82.62 265 TYR A CA 1
ATOM 2246 C C . TYR A 1 265 ? 17.135 11.334 -18.814 1.00 82.62 265 TYR A C 1
ATOM 2248 O O . TYR A 1 265 ? 17.706 11.686 -19.849 1.00 82.62 265 TYR A O 1
ATOM 2256 N N . ASN A 1 266 ? 16.323 10.278 -18.771 1.00 85.44 266 ASN A N 1
ATOM 2257 C CA . ASN A 1 266 ? 16.047 9.446 -19.937 1.00 85.44 266 ASN A CA 1
ATOM 2258 C C . ASN A 1 266 ? 15.058 10.173 -20.880 1.00 85.44 266 ASN A C 1
ATOM 2260 O O . ASN A 1 266 ? 13.922 10.499 -20.525 1.00 85.44 266 ASN A O 1
ATOM 2264 N N . GLU A 1 267 ? 15.488 10.438 -22.116 1.00 88.12 267 GLU A N 1
ATOM 2265 C CA . GLU A 1 267 ? 14.680 11.155 -23.113 1.00 88.12 267 GLU A CA 1
ATOM 2266 C C . GLU A 1 267 ? 13.531 10.317 -23.703 1.00 88.12 267 GLU A C 1
ATOM 2268 O O . GLU A 1 267 ? 12.567 10.884 -24.221 1.00 88.12 267 GLU A O 1
ATOM 2273 N N . GLU A 1 268 ? 13.592 8.988 -23.639 1.00 88.25 268 GLU A N 1
ATOM 2274 C CA . GLU A 1 268 ? 12.478 8.102 -23.997 1.00 88.25 268 GLU A CA 1
ATOM 2275 C C . GLU A 1 268 ? 11.410 8.099 -22.904 1.00 88.25 268 GLU A C 1
ATOM 2277 O O . GLU A 1 268 ? 10.234 8.294 -23.217 1.00 88.25 268 GLU A O 1
ATOM 2282 N N . TYR A 1 269 ? 11.816 8.030 -21.631 1.00 86.88 269 TYR A N 1
ATOM 2283 C CA . TYR A 1 269 ? 10.917 8.236 -20.491 1.00 86.88 269 TYR A CA 1
ATOM 2284 C C . TYR A 1 269 ? 10.188 9.579 -20.615 1.00 86.88 269 TYR A C 1
ATOM 2286 O O . TYR A 1 269 ? 8.961 9.634 -20.564 1.00 86.88 269 TYR A O 1
ATOM 2294 N N . LYS A 1 270 ? 10.928 10.661 -20.901 1.00 83.25 270 LYS A N 1
ATOM 2295 C CA . LYS A 1 270 ? 10.369 12.007 -21.123 1.00 83.25 270 LYS A CA 1
ATOM 2296 C C . LYS A 1 270 ? 9.276 12.059 -22.179 1.00 83.25 270 LYS A C 1
ATOM 2298 O O . LYS A 1 270 ? 8.387 12.901 -22.102 1.00 83.25 270 LYS A O 1
ATOM 2303 N N . LYS A 1 271 ? 9.415 11.263 -23.240 1.00 86.31 271 LYS A N 1
ATOM 2304 C CA . LYS A 1 271 ? 8.438 11.206 -24.332 1.00 86.31 271 LYS A CA 1
ATOM 2305 C C . LYS A 1 271 ? 7.228 10.374 -23.936 1.00 86.31 271 LYS A C 1
ATOM 2307 O O . LYS A 1 271 ? 6.142 10.696 -24.394 1.00 86.31 271 LYS A O 1
ATOM 2312 N N . ALA A 1 272 ? 7.425 9.341 -23.121 1.00 80.25 272 ALA A N 1
ATOM 2313 C CA . ALA A 1 272 ? 6.361 8.466 -22.653 1.00 80.25 272 ALA A CA 1
ATOM 2314 C C . ALA A 1 272 ? 5.433 9.151 -21.638 1.00 80.25 272 ALA A C 1
ATOM 2316 O O . ALA A 1 272 ? 4.235 8.910 -21.681 1.00 80.25 272 ALA A O 1
ATOM 2317 N N . VAL A 1 273 ? 5.957 10.017 -20.760 1.00 77.19 273 VAL A N 1
ATOM 2318 C CA . VAL A 1 273 ? 5.163 10.702 -19.713 1.00 77.19 273 VAL A CA 1
ATOM 2319 C C . VAL A 1 273 ? 4.561 12.052 -20.128 1.00 77.19 273 VAL A C 1
ATOM 2321 O O . VAL A 1 273 ? 4.020 12.759 -19.280 1.00 77.19 273 VAL A O 1
ATOM 2324 N N . LYS A 1 274 ? 4.704 12.443 -21.397 1.00 68.50 274 LYS A N 1
ATOM 2325 C CA . LYS A 1 274 ? 4.112 13.668 -21.957 1.00 68.50 274 LYS A CA 1
ATOM 2326 C C . LYS A 1 274 ? 2.678 13.450 -22.393 1.00 68.50 274 LYS A C 1
ATOM 2328 O O . LYS A 1 274 ? 1.934 14.444 -22.287 1.00 68.50 274 LYS A O 1
#

Radius of gyration: 21.4 Å; chains: 1; bounding box: 61×40×58 Å

Secondary structure (DSSP, 8-state):
----------TT-PPPHHHHHHHHHHHHTTTS------EEEEEEETTEEEEEEE-SS--SS--EEEEEEEE-TTS-EEEEEEEEEEE--TTT--EEEEEEEEEEEETTT-PEEESEEEEEETTEEEEEE-HHHHHHHGGGSSGGG--SSSPPHHHHHHHHHHHHHGGGT--GGGEEEEEEETTEEEEEE--GGGGSS-EEEEEEEEEE-TTSSEEEEEEEEEEE-SSSS--EEE-S--EEEEEETTT--EEESEEEETTTTEEEEPHHHHHHT-

pLDDT: mean 70.89, std 15.96, range [28.59, 95.19]